Protein AF-A0A1H7ZF82-F1 (afdb_monomer_lite)

Sequence (291 aa):
MGSVETLLATQLLSAYPEYLFGRMRLNAKTIAMILAPLAIFVPLSILGVVALARGDAGGRGGKEGLPPAWFWGSLLVGLGVALVGGAGLATVHLRTVRRREATLEVVKIREAEEEALKKVLSLENLFALNQKQIADYHLIATVQAAQSFRSARLAMWAGLGVIVACCSVGLIVQAAEAKVFLGAVAAVGAALSGYLNRTYLNMYGQTLAQLNRFFEQPVLSSSYLTAERLAKGLSDDPESEVRRQIVAQVLAASAQMSKSPAAAKVPTPRRSRRTVAADETSAVDTSSTQA

Secondary structure (DSSP, 8-state):
--HHHHHHHHHHHHH-GGGGS------HHHHHHHHHHHHHHHHHHHHHHHHHHHH-------S--PPPHHHHHHHHHHHHHHHHHHHHHHHHHHHHHHHHHHHHHHHHHHHHHHHHHHTT--HHHHHHHHHHHHHHHHHHHHHHHHHHHHHHHHHHHHHHHHHHHHHHHHHH---HHHHHHHHHHHHHHHHHHHHHHHHHHHHHHHHHHHHHHHHHHHHHHHHHHHHHHHHHT--SSTHHHHHHHHHHHHHHHHHHHHHS-------------------------------

Organism: Streptacidiphilus jiangxiensis (NCBI:txid235985)

Foldseek 3Di:
DPPPVVVVVVVVCVVCVPPVPPDPPPPVVNVCVLCVVVVVLVVVLVVVVVVVVVPDPDDDDDDDDDDDPVNVVVVVVSVVCSVVVSVVSSVVVVVVVVVVVVVVVVVVVVVVVVVVLVVVDDVVSVVVVVVVVVVVVVVVVVVVVVVVVVVVVVVVVVLVVVLVVLVVVLVVDPDPVSVVVSVVVNVVSVVVVVVVVVVVVVVVLVVVVVVVVVVLVVVLVVLVVVLVVLVVPDDPDPVNVVSVVVSVVSVVVSVVSVPPPPPPVVVPPPPPPPPPPPPPDDDPDPDDDDD

Structure (mmCIF, N/CA/C/O backbone):
data_AF-A0A1H7ZF82-F1
#
_entry.id   AF-A0A1H7ZF82-F1
#
loop_
_atom_site.group_PDB
_atom_site.id
_atom_site.type_symbol
_atom_site.label_atom_id
_atom_site.label_alt_id
_atom_site.label_comp_id
_atom_site.label_asym_id
_atom_site.label_entity_id
_atom_site.label_seq_id
_atom_site.pdbx_PDB_ins_code
_atom_site.Cartn_x
_atom_site.Cartn_y
_atom_site.Cartn_z
_atom_site.occupancy
_atom_site.B_iso_or_equiv
_atom_site.auth_seq_id
_atom_site.auth_comp_id
_atom_site.auth_asym_id
_atom_site.auth_atom_id
_atom_site.pdbx_PDB_model_num
ATOM 1 N N . MET A 1 1 ? -28.786 29.746 10.068 1.00 50.59 1 MET A N 1
ATOM 2 C CA . MET A 1 1 ? -27.728 28.808 10.517 1.00 50.59 1 MET A CA 1
ATOM 3 C C . MET A 1 1 ? -26.343 29.060 9.895 1.00 50.59 1 MET A C 1
ATOM 5 O O . MET A 1 1 ? -25.397 28.468 10.378 1.00 50.59 1 MET A O 1
ATOM 9 N N . GLY A 1 2 ? -26.156 29.973 8.926 1.00 49.97 2 GLY A N 1
ATOM 10 C CA . GLY A 1 2 ? -24.842 30.209 8.283 1.00 49.97 2 GLY A CA 1
ATOM 11 C C . GLY A 1 2 ? -23.900 31.238 8.937 1.00 49.97 2 GLY A C 1
ATOM 12 O O . GLY A 1 2 ? -22.864 31.547 8.357 1.00 49.97 2 GLY A O 1
ATOM 13 N N . SER A 1 3 ? -24.241 31.802 10.104 1.00 62.84 3 SER A N 1
ATOM 14 C CA . SER A 1 3 ? -23.489 32.925 10.702 1.00 62.84 3 SER A CA 1
ATOM 15 C C . SER A 1 3 ? -22.387 32.508 11.678 1.00 62.84 3 SER A C 1
ATOM 17 O O . SER A 1 3 ? -21.485 33.298 11.921 1.00 62.84 3 SER A O 1
ATOM 19 N N . VAL A 1 4 ? -22.452 31.311 12.269 1.00 67.00 4 VAL A N 1
ATOM 20 C CA . VAL A 1 4 ? -21.502 30.906 13.326 1.00 67.00 4 VAL A CA 1
ATOM 21 C C . VAL A 1 4 ? -20.285 30.194 12.732 1.00 67.00 4 VAL A C 1
ATOM 23 O O . VAL A 1 4 ? -19.160 30.452 13.146 1.00 67.00 4 VAL A O 1
ATOM 26 N N . GLU A 1 5 ? -20.483 29.379 11.693 1.00 62.59 5 GLU A N 1
ATOM 27 C CA . GLU A 1 5 ? -19.384 28.705 10.986 1.00 62.59 5 GLU A CA 1
ATOM 28 C C . GLU A 1 5 ? -18.497 29.688 10.212 1.00 62.59 5 GLU A C 1
ATOM 30 O O . GLU A 1 5 ? -17.278 29.542 10.195 1.00 62.59 5 GLU A O 1
ATOM 35 N N . THR A 1 6 ? -19.085 30.739 9.633 1.00 73.56 6 THR A N 1
ATOM 36 C CA . THR A 1 6 ? -18.335 31.800 8.944 1.00 73.56 6 THR A CA 1
ATOM 37 C C . THR A 1 6 ? -17.540 32.659 9.925 1.00 73.56 6 THR A C 1
ATOM 39 O O . THR A 1 6 ? -16.391 32.996 9.645 1.00 73.56 6 THR A O 1
ATOM 42 N N . LEU A 1 7 ? -18.089 32.947 11.108 1.00 74.19 7 LEU A N 1
ATOM 43 C CA . LEU A 1 7 ? -17.378 33.666 12.170 1.00 74.19 7 LEU A CA 1
ATOM 44 C C . LEU A 1 7 ? -16.221 32.849 12.758 1.00 74.19 7 LEU A C 1
ATOM 46 O O . LEU A 1 7 ? -15.135 33.393 12.949 1.00 74.19 7 LEU A O 1
ATOM 50 N N . LEU A 1 8 ? -16.412 31.543 12.968 1.00 65.94 8 LEU A N 1
ATOM 51 C CA . LEU A 1 8 ? -15.351 30.646 13.436 1.00 65.94 8 LEU A CA 1
ATOM 52 C C . LEU A 1 8 ? -14.247 30.458 12.392 1.00 65.94 8 LEU A C 1
ATOM 54 O O . LEU A 1 8 ? -13.070 30.543 12.735 1.00 65.94 8 LEU A O 1
ATOM 58 N N . ALA A 1 9 ? -14.600 30.281 11.1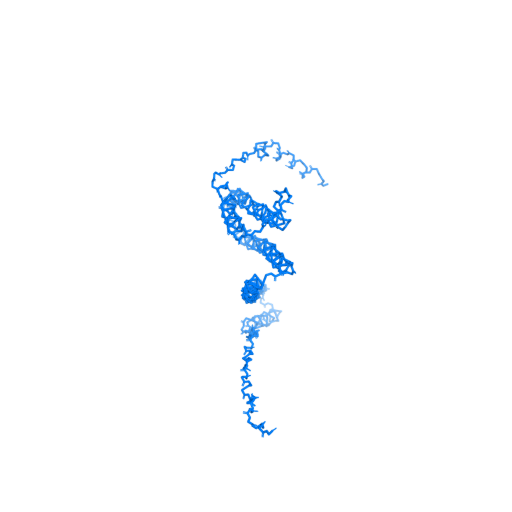16 1.00 63.69 9 ALA A N 1
ATOM 59 C CA . ALA A 1 9 ? -13.618 30.183 10.037 1.00 63.69 9 ALA A CA 1
ATOM 60 C C . ALA A 1 9 ? -12.809 31.481 9.881 1.00 63.69 9 ALA A C 1
ATOM 62 O O . ALA A 1 9 ? -11.601 31.432 9.661 1.00 63.69 9 ALA A O 1
ATOM 63 N N . THR A 1 10 ? -13.452 32.640 10.054 1.00 74.00 10 THR A N 1
ATOM 64 C CA . THR A 1 10 ? -12.789 33.946 9.936 1.00 74.00 10 THR A CA 1
ATOM 65 C C . THR A 1 10 ? -11.880 34.236 11.134 1.00 74.00 10 THR A C 1
ATOM 67 O O . THR A 1 10 ? -10.760 34.702 10.936 1.00 74.00 10 THR A O 1
ATOM 70 N N . GLN A 1 11 ? -12.295 33.895 12.362 1.00 75.69 11 GLN A N 1
ATOM 71 C CA . GLN A 1 11 ? -11.430 34.027 13.542 1.00 75.69 11 GLN A CA 1
ATOM 72 C C . GLN A 1 11 ? -10.230 33.076 13.505 1.00 75.69 11 GLN A C 1
ATOM 74 O O . GLN A 1 11 ? -9.118 33.483 13.846 1.00 75.69 11 GLN A O 1
ATOM 79 N N . LEU A 1 12 ? -10.427 31.836 13.045 1.00 62.66 12 LEU A N 1
ATOM 80 C CA . LEU A 1 12 ? -9.332 30.880 12.880 1.00 62.66 12 LEU A CA 1
ATOM 81 C C . LEU A 1 12 ? -8.348 31.328 11.792 1.00 62.66 12 LEU A C 1
ATOM 83 O O . LEU A 1 12 ? -7.143 31.178 11.974 1.00 62.66 12 LEU A O 1
ATOM 87 N N . LEU A 1 13 ? -8.826 31.943 10.702 1.00 61.56 13 LEU A N 1
ATOM 88 C CA . LEU A 1 13 ? -7.939 32.503 9.677 1.00 61.56 13 LEU A CA 1
ATOM 89 C C . LEU A 1 13 ? -7.150 33.724 10.171 1.00 61.56 13 LEU A C 1
ATOM 91 O O . LEU A 1 13 ? -5.986 33.874 9.802 1.00 61.56 13 LEU A O 1
ATOM 95 N N . SER A 1 14 ? -7.743 34.589 11.003 1.00 72.94 14 SER A N 1
ATOM 96 C CA . SER A 1 14 ? -7.045 35.778 11.513 1.00 72.94 14 SER A CA 1
ATOM 97 C C . SER A 1 14 ? -6.037 35.470 12.621 1.00 72.94 14 SER A C 1
ATOM 99 O O . SER A 1 14 ? -5.083 36.221 12.797 1.00 72.94 14 SER A O 1
ATOM 101 N N . ALA A 1 15 ? -6.229 34.377 13.365 1.00 71.75 15 ALA A N 1
ATOM 102 C CA . ALA A 1 15 ? -5.350 34.000 14.472 1.00 71.75 15 ALA A CA 1
ATOM 103 C C . ALA A 1 15 ? -4.009 33.388 14.016 1.00 71.75 15 ALA A C 1
ATOM 105 O O . ALA A 1 15 ? -3.062 33.353 14.801 1.00 71.75 15 ALA A O 1
ATOM 106 N N . TYR A 1 16 ? -3.897 32.936 12.758 1.00 55.38 16 TYR A N 1
ATOM 107 C CA . TYR A 1 16 ? -2.737 32.172 12.276 1.00 55.38 16 TYR A CA 1
ATOM 108 C C . TYR A 1 16 ? -2.204 32.617 10.893 1.00 55.38 16 TYR A C 1
ATOM 110 O O . TYR A 1 16 ? -2.043 31.783 9.997 1.00 55.38 16 TYR A O 1
ATOM 118 N N . PRO A 1 17 ? -1.860 33.907 10.686 1.00 48.22 17 PRO A N 1
ATOM 119 C CA . PRO A 1 17 ? -1.382 34.404 9.390 1.00 48.22 17 PRO A CA 1
ATOM 120 C C . PRO A 1 17 ? -0.032 33.799 8.955 1.00 48.22 17 PRO A C 1
ATOM 122 O O . PRO A 1 17 ? 0.250 33.722 7.760 1.00 48.22 17 PRO A O 1
ATOM 125 N N . GLU A 1 18 ? 0.785 33.297 9.891 1.00 50.50 18 GLU A N 1
ATOM 126 C CA . GLU A 1 18 ? 2.075 32.661 9.575 1.00 50.50 18 GLU A CA 1
ATOM 127 C C . GLU A 1 18 ? 1.962 31.239 8.983 1.00 50.50 18 GLU A C 1
ATOM 129 O O . GLU A 1 18 ? 2.928 30.733 8.409 1.00 50.50 18 GLU A O 1
ATOM 134 N N . TYR A 1 19 ? 0.789 30.593 9.042 1.00 50.94 19 TYR A N 1
ATOM 135 C CA . TYR A 1 19 ? 0.618 29.203 8.586 1.00 50.94 19 TYR A CA 1
ATOM 136 C C . TYR A 1 19 ? 0.420 29.053 7.070 1.00 50.94 19 TYR A C 1
ATOM 138 O O . TYR A 1 19 ? 0.651 27.976 6.521 1.00 50.94 19 TYR A O 1
ATOM 146 N N . LEU A 1 20 ? 0.055 30.124 6.357 1.00 45.69 20 LEU A N 1
ATOM 147 C CA . LEU A 1 20 ? -0.146 30.079 4.901 1.00 45.69 20 LEU A CA 1
ATOM 148 C C . LEU A 1 20 ? 1.156 30.231 4.093 1.00 45.69 20 LEU A C 1
ATOM 150 O O . LEU A 1 20 ? 1.183 29.875 2.917 1.00 45.69 20 LEU A O 1
ATOM 154 N N . PHE A 1 21 ? 2.249 30.683 4.721 1.00 47.59 21 PHE A N 1
ATOM 155 C CA . PHE A 1 21 ? 3.546 30.921 4.065 1.00 47.59 21 PHE A CA 1
ATOM 156 C C . PHE A 1 21 ? 4.750 30.297 4.801 1.00 47.59 21 PHE A C 1
ATOM 158 O O . PHE A 1 21 ? 5.904 30.674 4.577 1.00 47.59 21 PHE A O 1
ATOM 165 N N . GLY A 1 22 ? 4.502 29.291 5.647 1.00 42.50 22 GLY A N 1
ATOM 166 C CA . GLY A 1 22 ? 5.517 28.550 6.400 1.00 42.50 22 GLY A CA 1
ATOM 167 C C . GLY A 1 22 ? 6.495 27.761 5.517 1.00 42.50 22 GLY A C 1
ATOM 168 O O . GLY A 1 22 ? 6.284 26.591 5.215 1.00 42.50 22 GLY A O 1
ATOM 169 N N . ARG A 1 23 ? 7.574 28.434 5.097 1.00 46.38 23 ARG A N 1
ATOM 170 C CA . ARG A 1 23 ? 8.895 27.925 4.667 1.00 46.38 23 ARG A CA 1
ATOM 171 C C . ARG A 1 23 ? 8.938 26.478 4.144 1.00 46.38 23 ARG A C 1
ATOM 173 O O . ARG A 1 23 ? 9.375 25.561 4.837 1.00 46.38 23 ARG A O 1
ATOM 180 N N . MET A 1 24 ? 8.716 26.310 2.839 1.00 43.25 24 MET A N 1
ATOM 181 C CA . MET A 1 24 ? 9.292 25.196 2.071 1.00 43.25 24 MET A CA 1
ATOM 182 C C . MET A 1 24 ? 10.825 25.347 1.985 1.00 43.25 24 MET A C 1
ATOM 184 O O . MET A 1 24 ? 11.385 25.655 0.937 1.00 43.25 24 MET A O 1
ATOM 188 N N . ARG A 1 25 ? 11.548 25.120 3.086 1.00 50.91 25 ARG A N 1
ATOM 189 C CA . ARG A 1 25 ? 12.953 24.711 2.982 1.00 50.91 25 ARG A CA 1
ATOM 190 C C . ARG A 1 25 ? 12.935 23.236 2.606 1.00 50.91 25 ARG A C 1
ATOM 192 O O . ARG A 1 25 ? 12.828 22.379 3.479 1.00 50.91 25 ARG A O 1
ATOM 199 N N . LEU A 1 26 ? 12.974 22.936 1.303 1.00 54.97 26 LEU A N 1
ATOM 200 C CA . LEU A 1 26 ? 13.231 21.569 0.856 1.00 54.97 26 LEU A CA 1
ATOM 201 C C . LEU A 1 26 ? 14.547 21.123 1.497 1.00 54.97 26 LEU A C 1
ATOM 203 O O . LEU A 1 26 ? 15.611 21.657 1.188 1.00 54.97 26 LEU A O 1
ATOM 207 N N . ASN A 1 27 ? 14.467 20.173 2.427 1.00 59.31 27 ASN A N 1
ATOM 208 C CA . ASN A 1 27 ? 15.653 19.600 3.042 1.00 59.31 27 ASN A CA 1
ATOM 209 C C . ASN A 1 27 ? 16.548 19.020 1.939 1.00 59.31 27 ASN A C 1
ATOM 211 O O . ASN A 1 27 ? 16.055 18.386 1.007 1.00 59.31 27 ASN A O 1
ATOM 215 N N . ALA A 1 28 ? 17.867 19.184 2.057 1.00 64.25 28 ALA A N 1
ATOM 216 C CA . ALA A 1 28 ? 18.831 18.671 1.076 1.00 64.25 28 ALA A CA 1
ATOM 217 C C . ALA A 1 28 ? 18.643 17.165 0.786 1.00 64.25 28 ALA A C 1
ATOM 219 O O . ALA A 1 28 ? 18.828 16.717 -0.342 1.00 64.25 28 ALA A O 1
ATOM 220 N N . LYS A 1 29 ? 18.167 16.392 1.775 1.00 61.25 29 LYS A N 1
ATOM 221 C CA . LYS A 1 29 ? 17.772 14.981 1.612 1.00 61.25 29 LYS A CA 1
ATOM 222 C C . LYS A 1 29 ? 16.611 14.776 0.633 1.00 61.25 29 LYS A C 1
ATOM 224 O O . LYS A 1 29 ? 16.615 13.806 -0.114 1.00 61.25 29 LYS A O 1
ATOM 229 N N . THR A 1 30 ? 15.634 15.678 0.621 1.00 57.88 30 THR A N 1
ATOM 230 C CA . THR A 1 30 ? 14.476 15.651 -0.283 1.00 57.88 30 THR A CA 1
ATOM 231 C C . THR A 1 30 ? 14.914 15.919 -1.724 1.00 57.88 30 THR A C 1
ATOM 233 O O . THR A 1 30 ? 14.482 15.217 -2.633 1.00 57.88 30 THR A O 1
ATOM 236 N N . ILE A 1 31 ? 15.834 16.868 -1.925 1.00 64.12 31 ILE A N 1
ATOM 237 C CA . ILE A 1 31 ? 16.432 17.162 -3.238 1.00 64.12 31 ILE A CA 1
ATOM 238 C C . ILE A 1 31 ? 17.279 15.972 -3.718 1.00 64.12 31 ILE A C 1
ATOM 240 O O . ILE A 1 31 ? 17.123 15.521 -4.851 1.00 64.12 31 ILE A O 1
ATOM 244 N N . ALA A 1 32 ? 18.101 15.394 -2.838 1.00 66.19 32 ALA A N 1
ATOM 245 C CA . ALA A 1 32 ? 18.924 14.227 -3.154 1.00 66.19 32 ALA A CA 1
ATOM 246 C C . ALA A 1 32 ? 18.089 12.989 -3.528 1.00 66.19 32 ALA A C 1
ATOM 248 O O . ALA A 1 32 ? 18.443 12.268 -4.455 1.00 66.19 32 ALA A O 1
ATOM 249 N N . MET A 1 33 ? 16.958 12.755 -2.855 1.00 63.09 33 MET A N 1
ATOM 250 C CA . MET A 1 33 ? 16.092 11.600 -3.124 1.00 63.09 33 MET A CA 1
ATOM 251 C C . MET A 1 33 ? 15.343 11.715 -4.464 1.00 63.09 33 MET A C 1
ATOM 253 O O . MET A 1 33 ? 15.099 10.699 -5.109 1.00 63.09 33 MET A O 1
ATOM 257 N N . ILE A 1 34 ? 15.020 12.937 -4.908 1.00 57.66 34 ILE A N 1
ATOM 258 C CA . ILE A 1 34 ? 14.424 13.193 -6.231 1.00 57.66 34 ILE A CA 1
ATOM 259 C C . ILE A 1 34 ? 15.487 13.097 -7.339 1.00 57.66 34 ILE A C 1
ATOM 261 O O . ILE A 1 34 ? 15.208 12.574 -8.415 1.00 57.66 34 ILE A O 1
ATOM 265 N N . LEU A 1 35 ? 16.715 13.556 -7.074 1.00 62.00 35 LEU A N 1
ATOM 266 C CA . LEU A 1 35 ? 17.817 13.519 -8.042 1.00 62.00 35 LEU A CA 1
ATOM 267 C C . LEU A 1 35 ? 18.458 12.132 -8.196 1.00 62.00 35 LEU A C 1
ATOM 269 O O . LEU A 1 35 ? 18.976 11.833 -9.266 1.00 62.00 35 LEU A O 1
ATOM 273 N N . ALA A 1 36 ? 18.406 11.268 -7.178 1.00 67.69 36 ALA A N 1
ATOM 274 C CA . ALA A 1 36 ? 19.014 9.934 -7.202 1.00 67.69 36 ALA A CA 1
ATOM 275 C C . ALA A 1 36 ? 18.575 9.038 -8.385 1.00 67.69 36 ALA A C 1
ATOM 277 O O . ALA A 1 36 ? 19.452 8.504 -9.064 1.00 67.69 36 ALA A O 1
ATOM 278 N N . PRO A 1 37 ? 17.274 8.873 -8.706 1.00 58.00 37 PRO A N 1
ATOM 279 C CA . PRO A 1 37 ? 16.873 8.095 -9.882 1.00 58.00 37 PRO A CA 1
ATOM 280 C C . PRO A 1 37 ? 17.311 8.758 -11.198 1.00 58.00 37 PRO A C 1
ATOM 282 O O . PRO A 1 37 ? 17.660 8.065 -12.153 1.00 58.00 37 PRO A O 1
ATOM 285 N N . LEU A 1 38 ? 17.367 10.093 -11.232 1.00 55.06 38 LEU A N 1
ATOM 286 C CA . LEU A 1 38 ? 17.833 10.871 -12.382 1.00 55.06 38 LEU A CA 1
ATOM 287 C C . LEU A 1 38 ? 19.339 10.650 -12.619 1.00 55.06 38 LEU A C 1
ATOM 289 O O . LEU A 1 38 ? 19.768 10.463 -13.754 1.00 55.06 38 LEU A O 1
ATOM 293 N N . ALA A 1 39 ? 20.121 10.545 -11.543 1.00 61.19 39 ALA A N 1
ATOM 294 C CA . ALA A 1 39 ? 21.550 10.250 -11.576 1.00 61.19 39 ALA A CA 1
ATOM 295 C C . ALA A 1 39 ? 21.888 8.816 -12.028 1.00 61.19 39 ALA A C 1
ATOM 297 O O . ALA A 1 39 ? 23.021 8.579 -12.427 1.00 61.19 39 ALA A O 1
ATOM 298 N N . ILE A 1 40 ? 20.937 7.873 -11.997 1.00 66.25 40 ILE A N 1
ATOM 299 C CA . ILE A 1 40 ? 21.119 6.503 -12.519 1.00 66.25 40 ILE A CA 1
ATOM 300 C C . ILE A 1 40 ? 20.682 6.417 -13.987 1.00 66.25 40 ILE A C 1
ATOM 302 O O . ILE A 1 40 ? 21.347 5.774 -14.797 1.00 66.25 40 ILE A O 1
ATOM 306 N N . PHE A 1 41 ? 19.594 7.097 -14.358 1.00 59.62 41 PHE A N 1
ATOM 307 C CA . PHE A 1 41 ? 19.080 7.081 -15.731 1.00 59.62 41 PHE A CA 1
ATOM 308 C C . PHE A 1 41 ? 19.968 7.844 -16.721 1.00 59.62 41 PHE A C 1
ATOM 310 O O . PHE A 1 41 ? 20.168 7.382 -17.845 1.00 59.62 41 PHE A O 1
ATOM 317 N N . VAL A 1 42 ? 20.544 8.976 -16.305 1.00 59.94 42 VAL A N 1
ATOM 318 C CA . VAL A 1 42 ? 21.456 9.774 -17.138 1.00 59.94 42 VAL A CA 1
ATOM 319 C C . VAL A 1 42 ? 22.674 8.959 -17.611 1.00 59.94 42 VAL A C 1
ATOM 321 O O . VAL A 1 42 ? 22.857 8.852 -18.823 1.00 59.94 42 VAL A O 1
ATOM 324 N N . PRO A 1 43 ? 23.470 8.299 -16.750 1.00 61.44 43 PRO A N 1
ATOM 325 C CA . PRO A 1 43 ? 24.623 7.527 -17.208 1.00 61.44 43 PRO A CA 1
ATOM 326 C C . PRO A 1 43 ? 24.236 6.301 -18.041 1.00 61.44 43 PRO A C 1
ATOM 328 O O . PRO A 1 43 ? 24.964 5.969 -18.968 1.00 61.44 43 PRO A O 1
ATOM 331 N N . LEU A 1 44 ? 23.086 5.665 -17.785 1.00 60.88 44 LEU A N 1
ATOM 332 C CA . LEU A 1 44 ? 22.591 4.542 -18.595 1.00 60.88 44 LEU A CA 1
ATOM 333 C C . LEU A 1 44 ? 22.204 4.982 -20.013 1.00 60.88 44 LEU A C 1
ATOM 335 O O . LEU A 1 44 ? 22.531 4.298 -20.983 1.00 60.88 44 LEU A O 1
ATOM 339 N N . SER A 1 45 ? 21.580 6.157 -20.141 1.00 61.34 45 SER A N 1
ATOM 340 C CA . SER A 1 45 ? 21.313 6.758 -21.449 1.00 61.34 45 SER A CA 1
ATOM 341 C C . SER A 1 45 ? 22.612 7.120 -22.177 1.00 61.34 45 SER A C 1
ATOM 343 O O . SER A 1 45 ? 22.756 6.775 -23.347 1.00 61.34 45 SER A O 1
ATOM 345 N N . ILE A 1 46 ? 23.603 7.687 -21.472 1.00 61.56 46 ILE A N 1
ATOM 346 C CA . ILE A 1 46 ? 24.935 8.008 -22.014 1.00 61.56 46 ILE A CA 1
ATOM 347 C C . ILE A 1 46 ? 25.679 6.738 -22.459 1.00 61.56 46 ILE A C 1
ATOM 349 O O . ILE A 1 46 ? 26.264 6.730 -23.539 1.00 61.56 46 ILE A O 1
ATOM 353 N N . LEU A 1 47 ? 25.629 5.648 -21.685 1.00 62.25 47 LEU A N 1
ATOM 354 C CA . LEU A 1 47 ? 26.264 4.376 -22.050 1.00 62.25 47 LEU A CA 1
ATOM 355 C C . LEU A 1 47 ? 25.642 3.786 -23.325 1.00 62.25 47 LEU A C 1
ATOM 357 O O . LEU A 1 47 ? 26.367 3.284 -24.182 1.00 62.25 47 LEU A O 1
ATOM 361 N N . GLY A 1 48 ? 24.317 3.909 -23.473 1.00 63.25 48 GLY A N 1
ATOM 362 C CA . GLY A 1 48 ? 23.597 3.553 -24.695 1.00 63.25 48 GLY A CA 1
ATOM 363 C C . GLY A 1 48 ? 24.044 4.379 -25.904 1.00 63.25 48 GLY A C 1
ATOM 364 O O . GLY A 1 48 ? 24.257 3.818 -26.975 1.00 63.25 48 GLY A O 1
ATOM 365 N N . VAL A 1 49 ? 24.278 5.687 -25.727 1.00 56.44 49 VAL A N 1
ATOM 366 C CA . VAL A 1 49 ? 24.832 6.561 -26.780 1.00 56.44 49 VAL A CA 1
ATOM 367 C C . VAL A 1 49 ? 26.250 6.136 -27.171 1.00 56.44 49 VAL A C 1
ATOM 369 O O . VAL A 1 49 ? 26.561 6.040 -28.354 1.00 56.44 49 VAL A O 1
ATOM 372 N N . VAL A 1 50 ? 27.114 5.856 -26.191 1.00 62.88 50 VAL A N 1
ATOM 373 C CA . VAL A 1 50 ? 28.528 5.512 -26.425 1.00 62.88 50 VAL A CA 1
ATOM 374 C C . VAL A 1 50 ? 28.683 4.138 -27.077 1.00 62.88 50 VAL A C 1
ATOM 376 O O . VAL A 1 50 ? 29.522 3.975 -27.963 1.00 62.88 50 VAL A O 1
ATOM 379 N N . ALA A 1 51 ? 27.878 3.153 -26.676 1.00 60.22 51 ALA A N 1
ATOM 380 C CA . ALA A 1 51 ? 27.871 1.833 -27.304 1.00 60.22 51 ALA A CA 1
ATOM 381 C C . ALA A 1 51 ? 27.440 1.917 -28.776 1.00 60.22 51 ALA A C 1
ATOM 383 O O . ALA A 1 51 ? 28.028 1.261 -29.632 1.00 60.22 51 ALA A O 1
ATOM 384 N N . LEU A 1 52 ? 26.475 2.787 -29.080 1.00 57.12 52 LEU A N 1
ATOM 385 C CA . LEU A 1 52 ? 25.960 2.959 -30.433 1.00 57.12 52 LEU A CA 1
ATOM 386 C C . LEU A 1 52 ? 26.887 3.807 -31.316 1.00 57.12 52 LEU A C 1
ATOM 388 O O . LEU A 1 52 ? 27.053 3.507 -32.494 1.00 57.12 52 LEU A O 1
ATOM 392 N N . ALA A 1 53 ? 27.592 4.780 -30.731 1.00 56.81 53 ALA A N 1
ATOM 393 C CA . ALA A 1 53 ? 28.677 5.507 -31.393 1.00 56.81 53 ALA A CA 1
ATOM 394 C C . ALA A 1 53 ? 29.889 4.612 -31.722 1.00 56.81 53 ALA A C 1
ATOM 396 O O . ALA A 1 53 ? 30.626 4.898 -32.662 1.00 56.81 53 ALA A O 1
ATOM 397 N N . ARG A 1 54 ? 30.098 3.522 -30.970 1.00 63.44 54 ARG A N 1
ATOM 398 C CA . ARG A 1 54 ? 31.135 2.515 -31.255 1.00 63.44 54 ARG A CA 1
ATOM 399 C C . ARG A 1 54 ? 30.699 1.440 -32.256 1.00 63.44 54 ARG A C 1
ATOM 401 O O . ARG A 1 54 ? 31.566 0.727 -32.749 1.00 63.44 54 ARG A O 1
ATOM 408 N N . GLY A 1 55 ? 29.399 1.319 -32.534 1.00 58.06 55 GLY A N 1
ATOM 409 C CA . GLY A 1 55 ? 28.820 0.179 -33.244 1.00 58.06 55 GLY A CA 1
ATOM 410 C C . GLY A 1 55 ? 28.929 0.195 -34.769 1.00 58.06 55 GLY A C 1
ATOM 411 O O . GLY A 1 55 ? 29.003 -0.883 -35.340 1.00 58.06 55 GLY A O 1
ATOM 412 N N . ASP A 1 56 ? 28.951 1.351 -35.446 1.00 50.19 56 ASP A N 1
ATOM 413 C CA . ASP A 1 56 ? 28.966 1.341 -36.921 1.00 50.19 56 ASP A CA 1
ATOM 414 C C . ASP A 1 56 ? 29.469 2.650 -37.562 1.00 50.19 56 ASP A C 1
ATOM 416 O O . ASP A 1 56 ? 28.759 3.362 -38.270 1.00 50.19 56 ASP A O 1
ATOM 420 N N . ALA A 1 57 ? 30.738 2.989 -37.318 1.00 46.84 57 ALA A N 1
ATOM 421 C CA . ALA A 1 57 ? 31.463 4.005 -38.093 1.00 46.84 57 ALA A CA 1
ATOM 422 C C . ALA A 1 57 ? 32.085 3.406 -39.378 1.00 46.84 57 ALA A C 1
ATOM 424 O O . ALA A 1 57 ? 33.176 3.801 -39.794 1.00 46.84 57 ALA A O 1
ATOM 425 N N . GLY A 1 58 ? 31.414 2.422 -39.987 1.00 50.59 58 GLY A N 1
ATOM 426 C CA . GLY A 1 58 ? 31.901 1.626 -41.111 1.00 50.59 58 GLY A CA 1
ATOM 427 C C . GLY A 1 58 ? 31.138 1.833 -42.421 1.00 50.59 58 GLY A C 1
ATOM 428 O O . GLY A 1 58 ? 30.926 0.869 -43.140 1.00 50.59 58 GLY A O 1
ATOM 429 N N . GLY A 1 59 ? 30.716 3.053 -42.779 1.00 49.59 59 GLY A N 1
ATOM 430 C CA . GLY A 1 59 ? 29.985 3.257 -44.041 1.00 49.59 59 GLY A CA 1
ATOM 431 C C . GLY A 1 59 ? 29.869 4.709 -44.491 1.00 49.59 59 GLY A C 1
ATOM 432 O O . GLY A 1 59 ? 28.931 5.409 -44.139 1.00 49.59 59 GLY A O 1
ATOM 433 N N . ARG A 1 60 ? 30.855 5.158 -45.273 1.00 55.72 60 ARG A N 1
ATOM 434 C CA . ARG A 1 60 ? 31.024 6.501 -45.855 1.00 55.72 60 ARG A CA 1
ATOM 435 C C . ARG A 1 60 ? 29.805 7.031 -46.624 1.00 55.72 60 ARG A C 1
ATOM 437 O O . ARG A 1 60 ? 29.290 6.347 -47.499 1.00 55.72 60 ARG A O 1
ATOM 444 N N . GLY A 1 61 ? 29.569 8.341 -46.484 1.00 55.91 61 GLY A N 1
ATOM 445 C CA . GLY A 1 61 ? 29.265 9.184 -47.647 1.00 55.91 61 GLY A CA 1
ATOM 446 C C . GLY A 1 61 ? 28.095 10.158 -47.523 1.00 55.91 61 GLY A C 1
ATOM 447 O O . GLY A 1 61 ? 27.084 9.971 -48.178 1.00 55.91 61 GLY A O 1
ATOM 448 N N . GLY A 1 62 ? 28.294 11.251 -46.779 1.00 63.34 62 GLY A N 1
ATOM 449 C CA . GLY A 1 62 ? 27.761 12.573 -47.133 1.00 63.34 62 GLY A CA 1
ATOM 450 C C . GLY A 1 62 ? 26.251 12.806 -47.021 1.00 63.34 62 GLY A C 1
ATOM 451 O O . GLY A 1 62 ? 25.528 12.649 -48.000 1.00 63.34 62 GLY A O 1
ATOM 452 N N . LYS A 1 63 ? 25.824 13.331 -45.863 1.00 51.25 63 LYS A N 1
ATOM 453 C CA . LYS A 1 63 ? 25.058 14.589 -45.685 1.00 51.25 63 LYS A CA 1
ATOM 454 C C . LYS A 1 63 ? 24.677 14.741 -44.200 1.00 51.25 63 LYS A C 1
ATOM 456 O O . LYS A 1 63 ? 23.891 13.973 -43.670 1.00 51.25 63 LYS A O 1
ATOM 461 N N . GLU A 1 64 ? 25.339 15.695 -43.547 1.00 53.53 64 GLU A N 1
ATOM 462 C CA . GLU A 1 64 ? 24.957 16.421 -42.320 1.00 53.53 64 GLU A CA 1
ATOM 463 C C . GLU A 1 64 ? 24.233 15.652 -41.188 1.00 53.53 64 GLU A C 1
ATOM 465 O O . GLU A 1 64 ? 23.028 15.747 -40.988 1.00 53.53 64 GLU A O 1
ATOM 470 N N . GLY A 1 65 ? 25.030 14.949 -40.377 1.00 64.31 65 GLY A N 1
ATOM 471 C CA . GLY A 1 65 ? 25.233 15.247 -38.946 1.00 64.31 65 GLY A CA 1
ATOM 472 C C . GLY A 1 65 ? 24.089 15.116 -37.930 1.00 64.31 65 GLY A C 1
ATOM 473 O O . GLY A 1 65 ? 24.345 15.320 -36.745 1.00 64.31 65 GLY A O 1
ATOM 474 N N . LEU A 1 66 ? 22.859 14.791 -38.322 1.00 68.25 66 LEU A N 1
ATOM 475 C CA . LEU A 1 66 ? 21.757 14.640 -37.369 1.00 68.25 66 LEU A CA 1
ATOM 476 C C . LEU A 1 66 ? 21.708 13.208 -36.810 1.00 68.25 66 LEU A C 1
ATOM 478 O O . LEU A 1 66 ? 21.716 12.251 -37.590 1.00 68.25 66 LEU A O 1
ATOM 482 N N . PRO A 1 67 ? 21.645 13.026 -35.474 1.00 73.62 67 PRO A N 1
ATOM 483 C CA . PRO A 1 67 ? 21.473 11.702 -34.896 1.00 73.62 67 PRO A CA 1
ATOM 484 C C . PRO A 1 67 ? 20.162 11.070 -35.396 1.00 73.62 67 PRO A C 1
ATOM 486 O O . PRO A 1 67 ? 19.183 11.788 -35.630 1.00 73.62 67 PRO A O 1
ATOM 489 N N . PRO A 1 68 ? 20.115 9.736 -35.551 1.00 73.56 68 PRO A N 1
ATOM 490 C CA . PRO A 1 68 ? 18.946 9.042 -36.081 1.00 73.56 68 PRO A CA 1
ATOM 491 C C . PRO A 1 68 ? 17.660 9.379 -35.311 1.00 73.56 68 PRO A C 1
ATOM 493 O O . PRO A 1 68 ? 17.682 9.492 -34.089 1.00 73.56 68 PRO A O 1
ATOM 496 N N . ALA A 1 69 ? 16.509 9.464 -35.984 1.00 69.88 69 ALA A N 1
ATOM 497 C CA . ALA A 1 69 ? 15.239 9.873 -35.361 1.00 69.88 69 ALA A CA 1
ATOM 498 C C . ALA A 1 69 ? 14.824 9.033 -34.128 1.00 69.88 69 ALA A C 1
ATOM 500 O O . ALA A 1 69 ? 14.196 9.550 -33.202 1.00 69.88 69 ALA A O 1
ATOM 501 N N . TRP A 1 70 ? 15.212 7.755 -34.068 1.00 68.06 70 TRP A N 1
ATOM 502 C CA . TRP A 1 70 ? 14.936 6.884 -32.919 1.00 68.06 70 TRP A CA 1
ATOM 503 C C . TRP A 1 70 ? 15.684 7.316 -31.641 1.00 68.06 70 TRP A C 1
ATOM 505 O O . TRP A 1 70 ? 15.203 7.047 -30.539 1.00 68.06 70 TRP A O 1
ATOM 515 N N . PHE A 1 71 ? 16.810 8.032 -31.770 1.00 73.19 71 PHE A N 1
ATOM 516 C CA . PHE A 1 71 ? 17.578 8.590 -30.653 1.00 73.19 71 PHE A CA 1
ATOM 517 C C . PHE A 1 71 ? 16.774 9.645 -29.887 1.00 73.19 71 PHE A C 1
ATOM 519 O O . PHE A 1 71 ? 16.669 9.604 -28.663 1.00 73.19 71 PHE A O 1
ATOM 526 N N . TRP A 1 72 ? 16.144 10.571 -30.612 1.00 74.25 72 TRP A N 1
ATOM 527 C CA . TRP A 1 72 ? 15.281 11.586 -30.007 1.00 74.25 72 TRP A CA 1
ATOM 528 C C . TRP A 1 72 ? 14.036 10.965 -29.371 1.00 74.25 72 TRP A C 1
ATOM 530 O O . TRP A 1 72 ? 13.607 11.401 -28.303 1.00 74.25 72 TRP A O 1
ATOM 540 N N . GLY A 1 73 ? 13.501 9.902 -29.981 1.00 70.88 73 GLY A N 1
ATOM 541 C CA . GLY A 1 73 ? 12.391 9.134 -29.422 1.00 70.88 73 GLY A CA 1
ATOM 542 C C . GLY A 1 73 ? 12.719 8.521 -28.056 1.00 70.88 73 GLY A C 1
ATOM 543 O O . GLY A 1 73 ? 11.950 8.690 -27.110 1.00 70.88 73 GLY A O 1
ATOM 544 N N . SER A 1 74 ? 13.871 7.859 -27.912 1.00 68.31 74 SER A N 1
ATOM 545 C CA . SER A 1 74 ? 14.265 7.243 -26.636 1.00 68.31 74 SER A CA 1
ATOM 546 C C . SER A 1 74 ? 14.593 8.281 -25.558 1.00 68.31 74 SER A C 1
ATOM 548 O O . SER A 1 74 ? 14.209 8.098 -24.400 1.00 68.31 74 SER A O 1
ATOM 550 N N . LEU A 1 75 ? 15.219 9.401 -25.937 1.00 73.25 75 LEU A N 1
ATOM 551 C CA . LEU A 1 75 ? 15.512 10.513 -25.033 1.00 73.25 75 LEU A CA 1
ATOM 552 C C . LEU A 1 75 ? 14.226 11.131 -24.459 1.00 73.25 75 LEU A C 1
ATOM 554 O O . LEU A 1 75 ? 14.124 11.331 -23.248 1.00 73.25 75 LEU A O 1
ATOM 558 N N . LEU A 1 76 ? 13.225 11.388 -25.308 1.00 73.19 76 LEU A N 1
ATOM 559 C CA . LEU A 1 76 ? 11.938 11.949 -24.884 1.00 73.19 76 LEU A CA 1
ATOM 560 C C . LEU A 1 76 ? 11.170 10.993 -23.965 1.00 73.19 76 LEU A C 1
ATOM 562 O O . LEU A 1 76 ? 10.601 11.431 -22.964 1.00 73.19 76 LEU A O 1
ATOM 566 N N . VAL A 1 77 ? 11.196 9.687 -24.254 1.00 72.50 77 VAL A N 1
ATOM 567 C CA . VAL A 1 77 ? 10.571 8.671 -23.392 1.00 72.50 77 VAL A CA 1
ATOM 568 C C . VAL A 1 77 ? 11.274 8.600 -22.034 1.00 72.50 77 VAL A C 1
ATOM 570 O O . VAL A 1 77 ? 10.603 8.624 -21.002 1.00 72.50 77 VAL A O 1
ATOM 573 N N . GLY A 1 78 ? 12.611 8.575 -22.009 1.00 69.62 78 GLY A N 1
ATOM 574 C CA . GLY A 1 78 ? 13.390 8.561 -20.768 1.00 69.62 78 GLY A CA 1
ATOM 575 C C . GLY A 1 78 ? 13.144 9.802 -19.904 1.00 69.62 78 GLY A C 1
ATOM 576 O O . GLY A 1 78 ? 12.900 9.681 -18.702 1.00 69.62 78 GLY A O 1
ATOM 577 N N . LEU A 1 79 ? 13.122 10.987 -20.523 1.00 76.00 79 LEU A N 1
ATOM 578 C CA . LEU A 1 79 ? 12.804 12.247 -19.849 1.00 76.00 79 LEU A CA 1
ATOM 579 C C . LEU A 1 79 ? 11.374 12.239 -19.288 1.00 76.00 79 LEU A C 1
ATOM 581 O O . LEU A 1 79 ? 11.157 12.655 -18.150 1.00 76.00 79 LEU A O 1
ATOM 585 N N . GLY A 1 80 ? 10.410 11.719 -20.054 1.00 71.69 80 GLY A N 1
ATOM 586 C CA . GLY A 1 80 ? 9.021 11.578 -19.625 1.00 71.69 80 GLY A CA 1
ATOM 587 C C . GLY A 1 80 ? 8.878 10.675 -18.399 1.00 71.69 80 GLY A C 1
ATOM 588 O O . GLY A 1 80 ? 8.251 11.065 -17.414 1.00 71.69 80 GLY A O 1
ATOM 589 N N . VAL A 1 81 ? 9.519 9.503 -18.410 1.00 73.94 81 VAL A N 1
ATOM 590 C CA . VAL A 1 81 ? 9.512 8.574 -17.267 1.00 73.94 81 VAL A CA 1
ATOM 591 C C . VAL A 1 81 ? 10.176 9.203 -16.039 1.00 73.94 81 VAL A C 1
ATOM 593 O O . VAL A 1 81 ? 9.634 9.103 -14.937 1.00 73.94 81 VAL A O 1
ATOM 596 N N . ALA A 1 82 ? 11.304 9.898 -16.212 1.00 72.31 82 ALA A N 1
ATOM 597 C CA . ALA A 1 82 ? 12.005 10.565 -15.117 1.00 72.31 82 ALA A CA 1
ATOM 598 C C . ALA A 1 82 ? 11.180 11.709 -14.502 1.00 72.31 82 ALA A C 1
ATOM 600 O O . ALA A 1 82 ? 11.094 11.809 -13.278 1.00 72.31 82 ALA A O 1
ATOM 601 N N . LEU A 1 83 ? 10.527 12.535 -15.327 1.00 74.94 83 LEU A N 1
ATOM 602 C CA . LEU A 1 83 ? 9.664 13.623 -14.857 1.00 74.94 83 LEU A CA 1
ATOM 603 C C . LEU A 1 83 ? 8.434 13.092 -14.117 1.00 74.94 83 LEU A C 1
ATOM 605 O O . LEU A 1 83 ? 8.130 13.562 -13.021 1.00 74.94 83 LEU A O 1
ATOM 609 N N . VAL A 1 84 ? 7.754 12.085 -14.673 1.00 73.56 84 VAL A N 1
ATOM 610 C CA . VAL A 1 84 ? 6.561 11.489 -14.051 1.00 73.56 84 VAL A CA 1
ATOM 611 C C . VAL A 1 84 ? 6.928 10.764 -12.753 1.00 73.56 84 VAL A C 1
ATOM 613 O O . VAL A 1 84 ? 6.265 10.956 -11.731 1.00 73.56 84 VAL A O 1
ATOM 616 N N . GLY A 1 85 ? 8.010 9.981 -12.756 1.00 72.69 85 GLY A N 1
ATOM 617 C CA . GLY A 1 85 ? 8.506 9.285 -11.567 1.00 72.69 85 GLY A CA 1
ATOM 618 C C . GLY A 1 85 ? 8.968 10.250 -10.473 1.00 72.69 85 GLY A C 1
ATOM 619 O O . GLY A 1 85 ? 8.588 10.099 -9.310 1.00 72.69 85 GLY A O 1
ATOM 620 N N . GLY A 1 86 ? 9.721 11.288 -10.849 1.00 73.06 86 GLY A N 1
ATOM 621 C CA . GLY A 1 86 ? 10.189 12.336 -9.943 1.00 73.06 86 GLY A CA 1
ATOM 622 C C . GLY A 1 86 ? 9.041 13.135 -9.327 1.00 73.06 86 GLY A C 1
ATOM 623 O O . GLY A 1 86 ? 9.003 13.312 -8.110 1.00 73.06 86 GLY A O 1
ATOM 624 N N . ALA A 1 87 ? 8.053 13.546 -10.130 1.00 75.06 87 ALA A N 1
ATOM 625 C CA . ALA A 1 87 ? 6.854 14.227 -9.641 1.00 75.06 87 ALA A CA 1
ATOM 626 C C . ALA A 1 87 ? 6.014 13.324 -8.720 1.00 75.06 87 ALA A C 1
ATOM 628 O O . ALA A 1 87 ? 5.512 13.772 -7.685 1.00 75.06 87 ALA A O 1
ATOM 629 N N . GLY A 1 88 ? 5.900 12.032 -9.041 1.00 75.06 88 GLY A N 1
ATOM 630 C CA . GLY A 1 88 ? 5.237 11.042 -8.191 1.00 75.06 88 GLY A CA 1
ATOM 631 C C . GLY A 1 88 ? 5.908 10.906 -6.820 1.00 75.06 88 GLY A C 1
ATOM 632 O O . GLY A 1 88 ? 5.248 11.024 -5.787 1.00 75.06 88 GLY A O 1
ATOM 633 N N . LEU A 1 89 ? 7.230 10.736 -6.790 1.00 76.44 89 LEU A N 1
ATOM 634 C CA . LEU A 1 89 ? 7.995 10.651 -5.541 1.00 76.44 89 LEU A CA 1
ATOM 635 C C . LEU A 1 89 ? 7.936 11.958 -4.741 1.00 76.44 89 LEU A C 1
ATOM 637 O O . LEU A 1 89 ? 7.705 11.925 -3.531 1.00 76.44 89 LEU A O 1
ATOM 641 N N . ALA A 1 90 ? 8.066 13.108 -5.406 1.00 74.75 90 ALA A N 1
ATOM 642 C CA . ALA A 1 90 ? 7.977 14.419 -4.769 1.00 74.75 90 ALA A CA 1
ATOM 643 C C . ALA A 1 90 ? 6.598 14.653 -4.135 1.00 74.75 90 ALA A C 1
ATOM 645 O O . ALA A 1 90 ? 6.510 15.083 -2.986 1.00 74.75 90 ALA A O 1
ATOM 646 N N .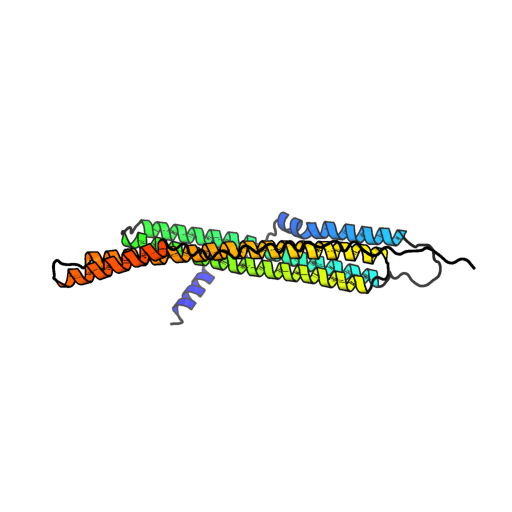 THR A 1 91 ? 5.510 14.317 -4.836 1.00 76.38 91 THR A N 1
ATOM 647 C CA . THR A 1 91 ? 4.144 14.474 -4.308 1.00 76.38 91 THR A CA 1
ATOM 648 C C . THR A 1 91 ? 3.861 13.534 -3.141 1.00 76.38 91 THR A C 1
ATOM 650 O O . THR A 1 91 ? 3.256 13.959 -2.153 1.00 76.38 91 THR A O 1
ATOM 653 N N . VAL A 1 92 ? 4.319 12.278 -3.202 1.00 75.62 92 VAL A N 1
ATOM 654 C CA . VAL A 1 92 ? 4.231 11.343 -2.069 1.00 75.62 92 VAL A CA 1
ATOM 655 C C . VAL A 1 92 ? 5.009 11.891 -0.880 1.00 75.62 92 VAL A C 1
ATOM 657 O O . VAL A 1 92 ? 4.475 11.941 0.228 1.00 75.62 92 VAL A O 1
ATOM 660 N N . HIS A 1 93 ? 6.229 12.377 -1.097 1.00 74.00 93 HIS A N 1
ATOM 661 C CA . HIS A 1 93 ? 7.058 12.857 -0.006 1.00 74.00 93 HIS A CA 1
ATOM 662 C C . HIS A 1 93 ? 6.499 14.142 0.629 1.00 74.00 93 HIS A C 1
ATOM 664 O O . HIS A 1 93 ? 6.345 14.200 1.851 1.00 74.00 93 HIS A O 1
ATOM 670 N N . LEU A 1 94 ? 6.059 15.118 -0.170 1.00 77.25 94 LEU A N 1
ATOM 671 C CA . LEU A 1 94 ? 5.377 16.321 0.325 1.00 77.25 94 LEU A CA 1
ATOM 672 C C . LEU A 1 94 ? 4.115 15.970 1.127 1.00 77.25 94 LEU A C 1
ATOM 674 O O . LEU A 1 94 ? 3.860 16.554 2.181 1.00 77.25 94 LEU A O 1
ATOM 678 N N . ARG A 1 95 ? 3.355 14.959 0.685 1.00 77.62 95 ARG A N 1
ATOM 679 C CA . ARG A 1 95 ? 2.201 14.447 1.439 1.00 77.62 95 ARG A CA 1
ATOM 680 C C . ARG A 1 95 ? 2.605 13.784 2.752 1.00 77.62 95 ARG A C 1
ATOM 682 O O . ARG A 1 95 ? 1.891 13.946 3.736 1.00 77.62 95 ARG A O 1
ATOM 689 N N . THR A 1 96 ? 3.717 13.048 2.794 1.00 76.31 96 THR A N 1
ATOM 690 C CA . THR A 1 96 ? 4.200 12.442 4.048 1.00 76.31 96 THR A CA 1
ATOM 691 C C . THR A 1 96 ? 4.654 13.484 5.064 1.00 76.31 96 THR A C 1
ATOM 693 O O . THR A 1 96 ? 4.403 13.301 6.251 1.00 76.31 96 THR A O 1
ATOM 696 N N . VAL A 1 97 ? 5.262 14.586 4.619 1.00 75.19 97 VAL A N 1
ATOM 697 C CA . VAL A 1 97 ? 5.698 15.669 5.513 1.00 75.19 97 VAL A CA 1
ATOM 698 C C . VAL A 1 97 ? 4.488 16.394 6.099 1.00 75.19 97 VAL A C 1
ATOM 700 O O . VAL A 1 97 ? 4.359 16.441 7.318 1.00 75.19 97 VAL A O 1
ATOM 703 N N . ARG A 1 98 ? 3.530 16.811 5.258 1.00 78.44 98 ARG A N 1
ATOM 704 C CA . ARG A 1 98 ? 2.291 17.471 5.721 1.00 78.44 98 ARG A CA 1
ATOM 705 C C . ARG A 1 98 ? 1.481 16.625 6.704 1.00 78.44 98 ARG A C 1
ATOM 707 O O . ARG A 1 98 ? 0.823 17.155 7.590 1.00 78.44 98 ARG A O 1
ATOM 714 N N . ARG A 1 99 ? 1.527 15.295 6.574 1.00 77.50 99 ARG A N 1
ATOM 715 C CA . ARG A 1 99 ? 0.865 14.389 7.526 1.00 77.50 99 ARG A CA 1
ATOM 716 C C . ARG A 1 99 ? 1.455 14.465 8.917 1.00 77.50 99 ARG A C 1
ATOM 718 O O . ARG A 1 99 ? 0.700 14.384 9.875 1.00 77.50 99 ARG A O 1
ATOM 725 N N . ARG A 1 100 ? 2.777 14.579 9.038 1.00 77.69 100 ARG A N 1
ATOM 726 C CA . ARG A 1 100 ? 3.434 14.594 10.349 1.00 77.69 100 ARG A CA 1
ATOM 727 C C . ARG A 1 100 ? 3.010 15.814 11.153 1.00 77.69 100 ARG A C 1
ATOM 729 O O . ARG A 1 100 ? 2.690 15.667 12.323 1.00 77.69 100 ARG A O 1
ATOM 736 N N . GLU A 1 101 ? 2.925 16.966 10.498 1.00 80.75 101 GLU A N 1
ATOM 737 C CA . GLU A 1 101 ? 2.479 18.218 11.116 1.00 80.75 101 GLU A CA 1
ATOM 738 C C . GLU A 1 101 ? 1.019 18.124 11.573 1.00 80.75 101 GLU A C 1
ATOM 740 O O . GLU A 1 101 ? 0.745 18.285 12.759 1.00 80.75 101 GLU A O 1
ATOM 745 N N . ALA A 1 102 ? 0.110 17.701 10.687 1.00 77.88 102 ALA A N 1
ATOM 746 C CA . ALA A 1 102 ? -1.301 17.531 11.042 1.00 77.88 102 ALA A CA 1
ATOM 747 C C . ALA A 1 102 ? -1.521 16.495 12.163 1.00 77.88 102 ALA A C 1
ATOM 749 O O . ALA A 1 102 ? -2.418 16.645 12.986 1.00 77.88 102 ALA A O 1
ATOM 750 N N . THR A 1 103 ? -0.699 15.440 12.228 1.00 78.38 103 THR A N 1
ATOM 751 C CA . THR A 1 103 ? -0.827 14.428 13.292 1.00 78.38 103 THR A CA 1
ATOM 752 C C . THR A 1 103 ? -0.394 14.995 14.644 1.00 78.38 103 THR A C 1
ATOM 754 O O . THR A 1 103 ? -1.046 14.726 15.646 1.00 78.38 103 THR A O 1
ATOM 757 N N . LEU A 1 104 ? 0.674 15.800 14.682 1.00 82.25 104 LEU A N 1
ATOM 758 C CA . LEU A 1 104 ? 1.14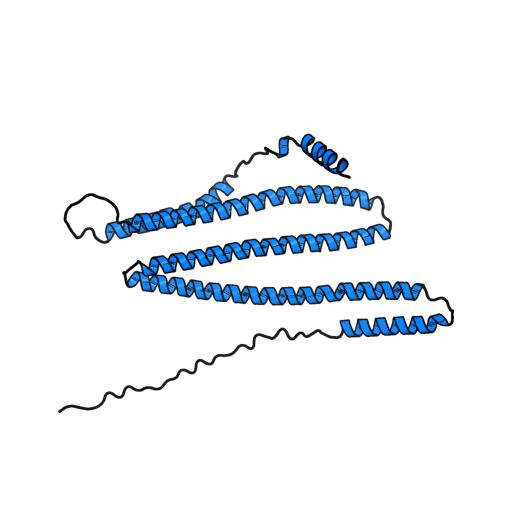7 16.432 15.917 1.00 82.25 104 LEU A CA 1
ATOM 759 C C . LEU A 1 104 ? 0.124 17.426 16.478 1.00 82.25 104 LEU A C 1
ATOM 761 O O . LEU A 1 104 ? -0.047 17.498 17.691 1.00 82.25 104 LEU A O 1
ATOM 765 N N . GLU A 1 105 ? -0.569 18.167 15.616 1.00 81.38 105 GLU A N 1
ATOM 766 C CA . GLU A 1 105 ? -1.632 19.088 16.035 1.00 81.38 105 GLU A CA 1
ATOM 767 C C . GLU A 1 105 ? -2.835 18.343 16.616 1.00 81.38 105 GLU A C 1
ATOM 769 O O . GLU A 1 105 ? -3.304 18.679 17.702 1.00 81.38 105 GLU A O 1
ATOM 774 N N . VAL A 1 106 ? -3.285 17.279 15.944 1.00 80.75 106 VAL A N 1
ATOM 775 C CA . VAL A 1 106 ? -4.397 16.450 16.430 1.00 80.75 106 VAL A CA 1
ATOM 776 C C . VAL A 1 106 ? -4.055 15.789 17.766 1.00 80.75 106 VAL A C 1
ATOM 778 O O . VAL A 1 106 ? -4.908 15.740 18.646 1.00 80.75 106 VAL A O 1
ATOM 781 N N . VAL A 1 107 ? -2.816 15.318 17.951 1.00 83.06 107 VAL A N 1
ATOM 782 C CA . VAL A 1 107 ? -2.372 14.735 19.229 1.00 83.06 107 VAL A CA 1
ATOM 783 C C . VAL A 1 107 ? -2.441 15.766 20.354 1.00 83.06 107 VAL A C 1
ATOM 785 O O . VAL A 1 107 ? -3.014 15.462 21.393 1.00 83.06 107 VAL A O 1
ATOM 788 N N . LYS A 1 108 ? -1.965 16.999 20.136 1.00 86.62 108 LYS A N 1
ATOM 789 C CA . LYS A 1 108 ? -2.026 18.065 21.153 1.00 86.62 108 LYS A CA 1
ATOM 790 C C . LYS A 1 108 ? -3.457 18.434 21.542 1.00 86.62 108 LYS A C 1
ATOM 792 O O . LYS A 1 108 ? -3.746 18.603 22.722 1.00 86.62 108 LYS A O 1
ATOM 797 N N . ILE A 1 109 ? -4.354 18.556 20.560 1.00 85.06 109 ILE A N 1
ATOM 798 C CA . ILE A 1 109 ? -5.775 18.839 20.822 1.00 85.06 109 ILE A CA 1
ATOM 799 C C . ILE A 1 109 ? -6.392 17.692 21.629 1.00 85.06 109 ILE A C 1
ATOM 801 O O . ILE A 1 109 ? -7.098 17.930 22.605 1.00 85.06 109 ILE A O 1
ATOM 805 N N . ARG A 1 110 ? -6.077 16.446 21.262 1.00 80.75 110 ARG A N 1
ATOM 806 C CA . ARG A 1 110 ? -6.592 15.255 21.939 1.00 80.75 110 ARG A CA 1
ATOM 807 C C . ARG A 1 110 ? -6.081 15.128 23.373 1.00 80.75 110 ARG A C 1
ATOM 809 O O . ARG A 1 110 ? -6.864 14.795 24.252 1.00 80.75 110 ARG A O 1
ATOM 816 N N . GLU A 1 111 ? -4.807 15.424 23.619 1.00 85.56 111 GLU A N 1
ATOM 817 C CA . GLU A 1 111 ? -4.229 15.456 24.969 1.00 85.56 111 GLU A CA 1
ATOM 818 C C . GLU A 1 111 ? -4.924 16.510 25.845 1.00 85.56 111 GLU A C 1
ATOM 820 O O . GLU A 1 111 ? -5.314 16.206 26.972 1.00 85.56 111 GLU A O 1
ATOM 825 N N . ALA A 1 112 ? -5.175 17.710 25.310 1.00 86.25 112 ALA A N 1
ATOM 826 C CA . ALA A 1 112 ? -5.900 18.761 26.026 1.00 86.25 112 ALA A CA 1
ATOM 827 C C . ALA A 1 112 ? -7.365 18.375 26.327 1.00 86.25 112 ALA A C 1
ATOM 829 O O . ALA A 1 112 ? -7.860 18.635 27.427 1.00 86.25 112 ALA A O 1
ATOM 830 N N . GLU A 1 113 ? -8.055 17.722 25.384 1.00 82.38 113 GLU A N 1
ATOM 831 C CA . GLU A 1 113 ? -9.402 17.178 25.606 1.00 82.38 113 GLU A CA 1
ATOM 832 C C . GLU A 1 113 ? -9.403 16.065 26.666 1.00 82.38 113 GLU A C 1
ATOM 834 O O . GLU A 1 113 ? -10.259 16.060 27.553 1.00 82.38 113 GLU A O 1
ATOM 839 N N . GLU A 1 114 ? -8.444 15.135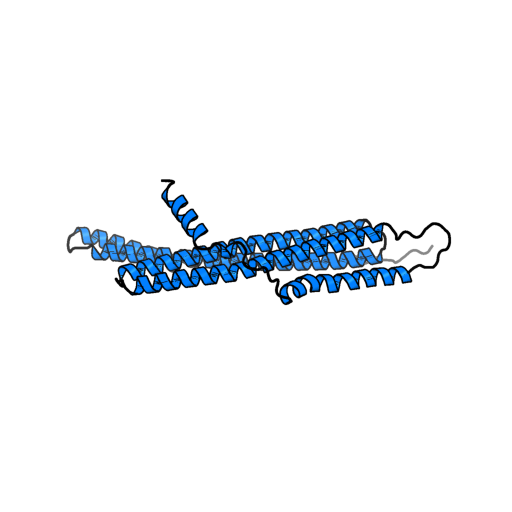 26.618 1.00 80.00 114 GLU A N 1
ATOM 840 C CA . GLU A 1 114 ? -8.328 14.047 27.595 1.00 80.00 114 GLU A CA 1
ATOM 841 C C . GLU A 1 114 ? -8.036 14.562 29.009 1.00 80.00 114 GLU A C 1
ATOM 843 O O . GLU A 1 114 ? -8.602 14.048 29.976 1.00 80.00 114 GLU A O 1
ATOM 848 N N . GLU A 1 115 ? -7.191 15.584 29.158 1.00 82.38 115 GLU A N 1
ATOM 849 C CA . GLU A 1 115 ? -6.940 16.226 30.451 1.00 82.38 115 GLU A CA 1
ATOM 850 C C . GLU A 1 115 ? -8.180 16.940 31.002 1.00 82.38 115 GLU A C 1
ATOM 852 O O . GLU A 1 115 ? -8.431 16.897 32.211 1.00 82.38 115 GLU A O 1
ATOM 857 N N . ALA A 1 116 ? -8.983 17.563 30.134 1.00 80.75 116 ALA A N 1
ATOM 858 C CA . ALA A 1 116 ? -10.251 18.171 30.524 1.00 80.75 116 ALA A CA 1
ATOM 859 C C . ALA A 1 116 ? -11.283 17.109 30.951 1.00 80.75 116 ALA A C 1
ATOM 861 O O . ALA A 1 116 ? -11.955 17.278 31.968 1.00 80.75 116 ALA A O 1
ATOM 862 N N . LEU A 1 117 ? -11.364 15.982 30.236 1.00 72.19 117 LEU A N 1
ATOM 863 C CA . LEU A 1 117 ? -12.288 14.876 30.521 1.00 72.19 117 LEU A CA 1
ATOM 864 C C . LEU A 1 117 ? -11.913 14.085 31.783 1.00 72.19 117 LEU A C 1
ATOM 866 O O . LEU A 1 117 ? -12.794 13.737 32.570 1.00 72.19 117 LEU A O 1
ATOM 870 N N . LYS A 1 118 ? -10.617 13.848 32.036 1.00 70.56 118 LYS A N 1
ATOM 871 C CA . LYS A 1 118 ? -10.134 13.192 33.268 1.00 70.56 118 LYS A CA 1
ATOM 872 C C . LYS A 1 118 ? -10.479 13.978 34.535 1.00 70.56 118 LYS A C 1
ATOM 874 O O . LYS A 1 118 ? -10.564 13.388 35.605 1.00 70.56 118 LYS A O 1
ATOM 879 N N . LYS A 1 119 ? -10.713 15.289 34.442 1.00 73.88 119 LYS A N 1
ATOM 880 C CA . LYS A 1 119 ? -11.132 16.111 35.589 1.00 73.88 119 LYS A CA 1
ATOM 881 C C . LYS A 1 119 ? -12.621 15.966 35.940 1.00 73.88 119 LYS A C 1
ATOM 883 O O . LYS A 1 119 ? -13.006 16.365 37.032 1.00 73.88 119 LYS A O 1
ATOM 888 N N . VAL A 1 120 ? -13.445 15.371 35.069 1.00 69.25 120 VAL A N 1
ATOM 889 C CA . VAL A 1 120 ? -14.918 15.285 35.217 1.00 69.25 120 VAL A CA 1
ATOM 890 C C . VAL A 1 120 ? -15.393 13.820 35.313 1.00 69.25 120 VAL A C 1
ATOM 892 O O . VAL A 1 120 ? -16.434 13.437 34.782 1.00 69.25 120 VAL A O 1
ATOM 895 N N . LEU A 1 121 ? -14.602 12.954 35.955 1.00 56.72 121 LEU A N 1
ATOM 896 C CA . LEU A 1 121 ? -14.796 11.496 35.982 1.00 56.72 121 LEU A CA 1
ATOM 897 C C . LEU A 1 121 ? -16.109 11.054 36.664 1.00 56.72 121 LEU A C 1
ATOM 899 O O . LEU A 1 121 ? -16.153 10.820 37.869 1.00 56.72 121 LEU A O 1
ATOM 903 N N . SER A 1 122 ? -17.152 10.841 35.858 1.00 70.75 122 SER A N 1
ATOM 904 C CA . SER A 1 122 ? -18.226 9.884 36.143 1.00 70.75 122 SER A CA 1
ATOM 905 C C . SER A 1 122 ? -17.965 8.594 35.352 1.00 70.75 122 SER A C 1
ATOM 907 O O . SER A 1 122 ? -17.377 8.625 34.267 1.00 70.75 122 SER A O 1
ATOM 909 N N . LEU A 1 123 ? -18.396 7.445 35.880 1.00 72.06 123 LEU A N 1
ATOM 910 C CA . LEU A 1 123 ? -18.273 6.140 35.212 1.00 72.06 123 LEU A CA 1
ATOM 911 C C . LEU A 1 123 ? -18.923 6.142 33.810 1.00 72.06 123 LEU A C 1
ATOM 913 O O . LEU A 1 123 ? -18.462 5.463 32.895 1.00 72.06 123 LEU A O 1
ATOM 917 N N . GLU A 1 124 ? -19.960 6.959 33.634 1.00 75.75 124 GLU A N 1
ATOM 918 C CA . GLU A 1 124 ? -20.685 7.152 32.377 1.00 75.75 124 GLU A CA 1
ATOM 919 C C . GLU A 1 124 ? -19.811 7.835 31.308 1.00 75.75 124 GLU A C 1
ATOM 921 O O . GLU A 1 124 ? -19.789 7.412 30.149 1.00 75.75 124 GLU A O 1
ATOM 926 N N . ASN A 1 125 ? -18.989 8.811 31.715 1.00 72.75 125 ASN A N 1
ATOM 927 C CA . ASN A 1 125 ? -18.052 9.504 30.825 1.00 72.75 125 ASN A CA 1
ATOM 928 C C . ASN A 1 125 ? -16.918 8.587 30.335 1.00 72.75 125 ASN A C 1
ATOM 930 O O . ASN A 1 125 ? -16.455 8.737 29.205 1.00 72.75 125 ASN A O 1
ATOM 934 N N . LEU A 1 126 ? -16.495 7.603 31.138 1.00 75.69 126 LEU A N 1
ATOM 935 C CA . LEU A 1 126 ? -15.490 6.614 30.723 1.00 75.69 126 LEU A CA 1
ATOM 936 C C . LEU A 1 126 ? -16.015 5.678 29.628 1.00 75.69 126 LEU A C 1
ATOM 938 O O . LEU A 1 126 ? -15.280 5.349 28.695 1.00 75.69 126 LEU A O 1
ATOM 942 N N . PHE A 1 127 ? -17.285 5.276 29.710 1.00 80.25 127 PHE A N 1
ATOM 943 C CA . PHE A 1 127 ? -17.907 4.442 28.682 1.00 80.25 127 PHE A CA 1
ATOM 944 C C . PHE A 1 127 ? -18.092 5.216 27.369 1.00 80.25 127 PHE A C 1
ATOM 946 O O . PHE A 1 127 ? -17.715 4.723 26.304 1.00 80.25 127 PHE A O 1
ATOM 953 N N . ALA A 1 128 ? -18.579 6.461 27.446 1.00 76.12 128 ALA A N 1
ATOM 954 C CA . ALA A 1 128 ? -18.706 7.340 26.284 1.00 76.12 128 ALA A CA 1
ATOM 955 C C . ALA A 1 128 ? -17.349 7.601 25.603 1.00 76.12 128 ALA A C 1
ATOM 957 O O . ALA A 1 128 ? -17.254 7.581 24.373 1.00 76.12 128 ALA A O 1
ATOM 958 N N . LEU A 1 129 ? -16.280 7.777 26.390 1.00 78.00 129 LEU A N 1
ATOM 959 C CA . LEU A 1 129 ? -14.925 7.956 25.870 1.00 78.00 129 LEU A CA 1
ATOM 960 C C . LEU A 1 129 ? -14.403 6.696 25.171 1.00 78.00 129 LEU A C 1
ATOM 962 O O . LEU A 1 129 ? -13.848 6.796 24.079 1.00 78.00 129 LEU A O 1
ATOM 966 N N . ASN A 1 130 ? -14.613 5.512 25.754 1.00 79.56 130 ASN A N 1
ATOM 967 C CA . ASN A 1 130 ? -14.213 4.248 25.135 1.00 79.56 130 ASN A CA 1
ATOM 968 C C . ASN A 1 130 ? -14.923 4.039 23.786 1.00 79.56 130 ASN A C 1
ATOM 970 O O . ASN A 1 130 ? -14.289 3.707 22.783 1.00 79.56 130 ASN A O 1
ATOM 974 N N . GLN A 1 131 ? -16.224 4.326 23.733 1.00 82.88 131 GLN A N 1
ATOM 975 C CA . GLN A 1 131 ? -17.011 4.173 22.515 1.00 82.88 131 GLN A CA 1
ATOM 976 C C . GLN A 1 131 ? -16.609 5.188 21.433 1.00 82.88 131 GLN A C 1
ATOM 978 O O . GLN A 1 131 ? -16.481 4.813 20.264 1.00 82.88 131 GLN A O 1
ATOM 983 N N . LYS A 1 132 ? -16.312 6.441 21.817 1.00 80.69 132 LYS A N 1
ATOM 984 C CA . LYS A 1 132 ? -15.719 7.449 20.919 1.00 80.69 132 LYS A CA 1
ATOM 985 C C . LYS A 1 132 ? -14.360 6.986 20.392 1.00 80.69 132 LYS A C 1
ATOM 987 O O . LYS A 1 132 ? -14.111 7.059 19.194 1.00 80.69 132 LYS A O 1
ATOM 992 N N . GLN A 1 133 ? -13.507 6.441 21.257 1.00 80.06 133 GLN A N 1
ATOM 993 C CA . GLN A 1 133 ? -12.184 5.957 20.875 1.00 80.06 133 GLN A CA 1
ATOM 994 C C . GLN A 1 133 ? -12.270 4.820 19.844 1.00 80.06 133 GLN A C 1
ATOM 996 O O . GLN A 1 133 ? -11.530 4.841 18.860 1.00 80.06 133 GLN A O 1
ATOM 1001 N N . ILE A 1 134 ? -13.197 3.869 20.012 1.00 79.88 134 ILE A N 1
ATOM 1002 C CA . ILE A 1 134 ? -13.450 2.799 19.032 1.00 79.88 134 ILE A CA 1
ATOM 1003 C C . ILE A 1 134 ? -13.917 3.380 17.686 1.00 79.88 134 ILE A C 1
ATOM 1005 O O . ILE A 1 134 ? -13.417 2.969 16.634 1.00 79.88 134 ILE A O 1
ATOM 1009 N N . ALA A 1 135 ? -14.837 4.351 17.701 1.00 79.44 135 ALA A N 1
ATOM 1010 C CA . ALA A 1 135 ? -15.326 5.004 16.486 1.00 79.44 135 ALA A CA 1
ATOM 1011 C C . ALA A 1 135 ? -14.205 5.749 15.735 1.00 79.44 135 ALA A C 1
ATOM 1013 O O . ALA A 1 135 ? -14.057 5.587 14.520 1.00 79.44 135 ALA A O 1
ATOM 1014 N N . ASP A 1 136 ? -13.362 6.485 16.461 1.00 74.56 136 ASP A N 1
ATOM 1015 C CA . ASP A 1 136 ? -12.214 7.199 15.896 1.00 74.56 136 ASP A CA 1
ATOM 1016 C C . ASP A 1 136 ? -11.199 6.231 15.273 1.00 74.56 136 ASP A C 1
ATOM 1018 O O . ASP A 1 136 ? -10.709 6.464 14.165 1.00 74.56 136 ASP A O 1
ATOM 1022 N N . TYR A 1 137 ? -10.914 5.101 15.931 1.00 75.31 137 TYR A N 1
ATOM 1023 C CA . TYR A 1 137 ? -10.027 4.076 15.374 1.00 75.31 137 TYR A CA 1
ATOM 1024 C C . TYR A 1 137 ? -10.565 3.484 14.067 1.00 75.31 137 TYR A C 1
ATOM 1026 O O . TYR A 1 137 ? -9.793 3.299 13.121 1.00 75.31 137 TYR A O 1
ATOM 1034 N N . HIS A 1 138 ? -11.874 3.234 13.971 1.00 74.69 138 HIS A N 1
ATOM 1035 C CA . HIS A 1 138 ? -12.491 2.779 12.724 1.00 74.69 138 HIS A CA 1
ATOM 1036 C C . HIS A 1 138 ? -12.356 3.812 11.602 1.00 74.69 138 HIS A C 1
ATOM 1038 O O . HIS A 1 138 ? -12.028 3.456 10.464 1.00 74.69 138 HIS A O 1
ATOM 1044 N N . LEU A 1 139 ? -12.566 5.092 11.904 1.00 74.44 139 LEU A N 1
ATOM 1045 C CA . LEU A 1 139 ? -12.438 6.160 10.918 1.00 74.44 139 LEU A CA 1
ATOM 1046 C C . LEU A 1 139 ? -10.992 6.292 10.415 1.00 74.44 139 LEU A C 1
ATOM 1048 O O . LEU A 1 139 ? -10.751 6.336 9.208 1.00 74.44 139 LEU A O 1
ATOM 1052 N N . ILE A 1 140 ? -10.011 6.263 11.318 1.00 72.38 140 ILE A N 1
ATOM 1053 C CA . ILE A 1 140 ? -8.590 6.318 10.950 1.00 72.38 140 ILE A CA 1
ATOM 1054 C C . ILE A 1 140 ? -8.209 5.110 10.084 1.00 72.38 140 ILE A C 1
ATOM 1056 O O . ILE A 1 140 ? -7.598 5.279 9.024 1.00 72.38 140 ILE A O 1
ATOM 1060 N N . ALA A 1 141 ? -8.609 3.900 10.486 1.00 70.94 141 ALA A N 1
ATOM 1061 C CA . ALA A 1 141 ? -8.297 2.678 9.751 1.00 70.94 141 ALA A CA 1
ATOM 1062 C C . ALA A 1 141 ? -8.908 2.678 8.339 1.00 70.94 141 ALA A C 1
ATOM 1064 O O . ALA A 1 141 ? -8.234 2.330 7.365 1.00 70.94 141 ALA A O 1
ATOM 1065 N N . THR A 1 142 ? -10.162 3.116 8.199 1.00 75.00 142 THR A N 1
ATOM 1066 C CA . THR A 1 142 ? -10.856 3.169 6.901 1.00 75.00 142 THR A CA 1
ATOM 1067 C C . THR A 1 142 ? -10.262 4.222 5.971 1.00 75.00 142 THR A C 1
ATOM 1069 O O . THR A 1 142 ? -10.021 3.932 4.795 1.00 75.00 142 THR A O 1
ATOM 1072 N N . VAL A 1 143 ? -9.939 5.414 6.481 1.00 69.38 143 VAL A N 1
ATOM 1073 C CA . VAL A 1 143 ? -9.281 6.473 5.698 1.00 69.38 143 VAL A CA 1
ATOM 1074 C C . VAL A 1 143 ? -7.885 6.034 5.250 1.00 69.38 143 VAL A C 1
ATOM 1076 O O . VAL A 1 143 ? -7.525 6.201 4.078 1.00 69.38 143 VAL A O 1
ATOM 1079 N N . GLN A 1 144 ? -7.105 5.423 6.145 1.00 75.06 144 GLN A N 1
ATOM 1080 C CA . GLN A 1 144 ? -5.774 4.911 5.824 1.00 75.06 144 GLN A CA 1
ATOM 1081 C C . GLN A 1 144 ? -5.837 3.808 4.759 1.00 75.06 144 GLN A C 1
ATOM 1083 O O . GLN A 1 144 ? -5.067 3.839 3.795 1.00 75.06 144 GLN A O 1
ATOM 1088 N N . ALA A 1 145 ? -6.783 2.873 4.876 1.00 71.12 145 ALA A N 1
ATOM 1089 C CA . ALA A 1 145 ? -6.993 1.823 3.884 1.00 71.12 145 ALA A CA 1
ATOM 1090 C C . ALA A 1 145 ? -7.403 2.398 2.518 1.00 71.12 145 ALA A C 1
ATOM 1092 O O . ALA A 1 145 ? -6.794 2.068 1.496 1.00 71.12 145 ALA A O 1
ATOM 1093 N N . ALA A 1 146 ? -8.379 3.314 2.487 1.00 69.94 146 ALA A N 1
ATOM 1094 C CA . ALA A 1 146 ? -8.856 3.951 1.259 1.00 69.94 146 ALA A CA 1
ATOM 1095 C C . ALA A 1 146 ? -7.725 4.655 0.498 1.00 69.94 146 ALA A C 1
ATOM 1097 O O . ALA A 1 146 ? -7.662 4.620 -0.736 1.00 69.94 146 ALA A O 1
ATOM 1098 N N . GLN A 1 147 ? -6.801 5.271 1.228 1.00 68.06 147 GLN A N 1
ATOM 1099 C CA . GLN A 1 147 ? -5.662 5.933 0.627 1.00 68.06 147 GLN A CA 1
ATOM 1100 C C . GLN A 1 147 ? -4.609 4.966 0.094 1.00 68.06 147 GLN A C 1
ATOM 1102 O O . GLN A 1 147 ? -4.143 5.165 -1.030 1.00 68.06 147 GLN A O 1
ATOM 1107 N N . SER A 1 148 ? -4.284 3.912 0.843 1.00 67.06 148 SER A N 1
ATOM 1108 C CA . SER A 1 148 ? -3.392 2.846 0.377 1.00 67.06 148 SER A CA 1
ATOM 1109 C C . SER A 1 148 ? -3.924 2.196 -0.907 1.00 67.06 148 SER A C 1
ATOM 1111 O O . SER A 1 148 ? -3.160 1.953 -1.843 1.00 67.06 148 SER A O 1
ATOM 1113 N N . PHE A 1 149 ? -5.246 2.019 -1.028 1.00 72.12 149 PHE A N 1
ATOM 1114 C CA . PHE A 1 149 ? -5.873 1.540 -2.266 1.00 72.12 149 PHE A CA 1
ATOM 1115 C C . PHE A 1 149 ? -5.737 2.511 -3.441 1.00 72.12 149 PHE A C 1
ATOM 1117 O O . PHE A 1 149 ? -5.643 2.078 -4.590 1.00 72.12 149 PHE A O 1
ATOM 1124 N N . ARG A 1 150 ? -5.765 3.827 -3.202 1.00 66.81 150 ARG A N 1
ATOM 1125 C CA . ARG A 1 150 ? -5.562 4.821 -4.272 1.00 66.81 150 ARG A CA 1
ATOM 1126 C C . ARG A 1 150 ? -4.116 4.813 -4.763 1.00 66.81 150 ARG A C 1
ATOM 1128 O O . ARG A 1 150 ? -3.904 4.808 -5.972 1.00 66.81 150 ARG A O 1
ATOM 1135 N N . SER A 1 151 ? -3.136 4.758 -3.858 1.00 66.62 151 SER A N 1
ATOM 1136 C CA . SER A 1 151 ? -1.723 4.652 -4.251 1.00 66.62 151 SER A CA 1
ATOM 1137 C C . SER A 1 151 ? -1.418 3.333 -4.958 1.00 66.62 151 SER A C 1
ATOM 1139 O O . SER A 1 151 ? -0.717 3.344 -5.964 1.00 66.62 151 SER A O 1
ATOM 1141 N N . ALA A 1 152 ? -1.991 2.216 -4.499 1.00 72.25 152 ALA A N 1
ATOM 1142 C CA . ALA A 1 152 ? -1.828 0.920 -5.154 1.00 72.25 152 ALA A CA 1
ATOM 1143 C C . ALA A 1 152 ? -2.380 0.934 -6.588 1.00 72.25 152 ALA A C 1
ATOM 1145 O O . ALA A 1 152 ? -1.700 0.490 -7.509 1.00 72.25 152 ALA A O 1
ATOM 1146 N N . ARG A 1 153 ? -3.566 1.522 -6.803 1.00 75.31 153 ARG A N 1
ATOM 1147 C CA . ARG A 1 153 ? -4.137 1.693 -8.149 1.00 75.31 153 ARG A CA 1
ATOM 1148 C C . ARG A 1 153 ? -3.241 2.531 -9.056 1.00 75.31 153 ARG A C 1
ATOM 1150 O O . ARG A 1 153 ? -3.013 2.138 -10.193 1.00 75.31 153 ARG A O 1
ATOM 1157 N N . LEU A 1 154 ? -2.710 3.651 -8.564 1.00 68.00 154 LEU A N 1
ATOM 1158 C CA . LEU A 1 154 ? -1.777 4.479 -9.338 1.00 68.00 154 LEU A CA 1
ATOM 1159 C C . LEU A 1 154 ? -0.505 3.710 -9.715 1.00 68.00 154 LEU A C 1
ATOM 1161 O O . LEU A 1 154 ? -0.073 3.784 -10.860 1.00 68.00 154 LEU A O 1
ATOM 1165 N N . ALA A 1 155 ? 0.060 2.936 -8.787 1.00 70.38 155 ALA A N 1
ATOM 1166 C CA . ALA A 1 155 ? 1.227 2.102 -9.062 1.00 70.38 155 ALA A CA 1
ATOM 1167 C C . ALA A 1 155 ? 0.927 1.004 -10.098 1.00 70.38 155 ALA A C 1
ATOM 1169 O O . ALA A 1 155 ? 1.738 0.777 -10.993 1.00 70.38 155 ALA A O 1
ATOM 1170 N N . MET A 1 156 ? -0.248 0.366 -10.025 1.00 74.38 156 MET A N 1
ATOM 1171 C CA . MET A 1 156 ? -0.692 -0.615 -11.023 1.00 74.38 156 MET A CA 1
ATOM 1172 C C . MET A 1 156 ? -0.815 0.011 -12.417 1.00 74.38 156 MET A C 1
ATOM 1174 O O . MET A 1 156 ? -0.297 -0.550 -13.380 1.00 74.38 156 MET A O 1
ATOM 1178 N N . TRP A 1 157 ? -1.436 1.190 -12.527 1.00 74.25 157 TRP A N 1
ATOM 1179 C CA . TRP A 1 157 ? -1.543 1.917 -13.797 1.00 74.25 157 TRP A CA 1
ATOM 1180 C C . TRP A 1 157 ? -0.182 2.353 -14.341 1.00 74.25 157 TRP A C 1
ATOM 1182 O O . TRP A 1 157 ? 0.061 2.226 -15.538 1.00 74.25 157 TRP A O 1
ATOM 1192 N N . ALA A 1 158 ? 0.722 2.813 -13.475 1.00 71.00 158 ALA A N 1
ATOM 1193 C CA . ALA A 1 158 ? 2.083 3.157 -13.870 1.00 71.00 158 ALA A CA 1
ATOM 1194 C C . ALA A 1 158 ? 2.843 1.930 -14.403 1.00 71.00 158 ALA A C 1
ATOM 1196 O O . ALA A 1 158 ? 3.446 1.999 -15.472 1.00 71.00 158 ALA A O 1
ATOM 1197 N N . GLY A 1 159 ? 2.760 0.791 -13.706 1.00 67.75 159 GLY A N 1
ATOM 1198 C CA . GLY A 1 159 ? 3.362 -0.467 -14.152 1.00 67.75 159 GLY A CA 1
ATOM 1199 C C . GLY A 1 159 ? 2.801 -0.949 -15.492 1.00 67.75 159 GLY A C 1
ATOM 1200 O O . GLY A 1 159 ? 3.564 -1.328 -16.377 1.00 67.75 159 GLY A O 1
ATOM 1201 N N . LEU A 1 160 ? 1.480 -0.862 -15.681 1.00 72.69 160 LEU A N 1
ATOM 1202 C CA . LEU A 1 160 ? 0.839 -1.175 -16.960 1.00 72.69 160 LEU A CA 1
ATOM 1203 C C . LEU A 1 160 ? 1.329 -0.249 -18.082 1.00 72.69 160 LEU A C 1
ATOM 1205 O O . LEU A 1 160 ? 1.633 -0.724 -19.173 1.00 72.69 160 LEU A O 1
ATOM 1209 N N . GLY A 1 161 ? 1.456 1.051 -17.807 1.00 70.75 161 GLY A N 1
ATOM 1210 C CA . GLY A 1 161 ? 1.973 2.027 -18.765 1.00 70.75 161 GLY A CA 1
ATOM 1211 C C . GLY A 1 161 ? 3.388 1.694 -19.243 1.00 70.75 161 GLY A C 1
ATOM 1212 O O . GLY A 1 161 ? 3.658 1.765 -20.440 1.00 70.75 161 GLY A O 1
ATOM 1213 N N . VAL A 1 162 ? 4.267 1.252 -18.337 1.00 70.62 162 VAL A N 1
ATOM 1214 C CA . VAL A 1 162 ? 5.623 0.798 -18.693 1.00 70.62 162 VAL A CA 1
ATOM 1215 C C . VAL A 1 162 ? 5.574 -0.424 -19.612 1.00 70.62 162 VAL A C 1
ATOM 1217 O O . VAL A 1 162 ? 6.269 -0.445 -20.624 1.00 70.62 162 VAL A O 1
ATOM 1220 N N . ILE A 1 163 ? 4.726 -1.414 -19.314 1.00 70.31 163 ILE A N 1
ATOM 1221 C CA . ILE A 1 163 ? 4.580 -2.615 -20.155 1.00 70.31 163 ILE A CA 1
ATOM 1222 C C . ILE A 1 163 ? 4.108 -2.237 -21.564 1.00 70.31 163 ILE A C 1
ATOM 1224 O O . ILE A 1 163 ? 4.710 -2.669 -22.546 1.00 70.31 163 ILE A O 1
ATOM 1228 N N . VAL A 1 164 ? 3.075 -1.396 -21.674 1.00 73.31 164 VAL A N 1
ATOM 1229 C CA . VAL A 1 164 ? 2.549 -0.933 -22.969 1.00 73.31 164 VAL A CA 1
ATOM 1230 C C . VAL A 1 164 ? 3.617 -0.164 -23.750 1.00 73.31 164 VAL A C 1
ATOM 1232 O O . VAL A 1 164 ? 3.781 -0.399 -24.945 1.00 73.31 164 VAL A O 1
ATOM 1235 N N . ALA A 1 165 ? 4.385 0.707 -23.090 1.00 68.94 165 ALA A N 1
ATOM 1236 C CA . ALA A 1 165 ? 5.480 1.433 -23.726 1.00 68.94 165 ALA A CA 1
ATOM 1237 C C . ALA A 1 165 ? 6.567 0.484 -24.260 1.00 68.94 165 ALA A C 1
ATOM 1239 O O . ALA A 1 165 ? 6.976 0.612 -25.414 1.00 68.94 165 ALA A O 1
ATOM 1240 N N . CYS A 1 166 ? 6.990 -0.504 -23.465 1.00 67.31 166 CYS A N 1
ATOM 1241 C CA . CYS A 1 166 ? 7.958 -1.512 -23.897 1.00 67.31 166 CYS A CA 1
ATOM 1242 C C . CYS A 1 166 ? 7.444 -2.337 -25.086 1.00 67.31 166 CYS A C 1
ATOM 1244 O O . CYS A 1 166 ? 8.180 -2.521 -26.054 1.00 67.31 166 CYS A O 1
ATOM 1246 N N . CYS A 1 167 ? 6.185 -2.789 -25.056 1.00 68.88 167 CYS A N 1
ATOM 1247 C CA . CYS A 1 167 ? 5.573 -3.502 -26.180 1.00 68.88 167 CYS A CA 1
ATOM 1248 C C . CYS A 1 167 ? 5.561 -2.651 -27.455 1.00 68.88 167 CYS A C 1
ATOM 1250 O O . CYS A 1 167 ? 5.970 -3.135 -28.507 1.00 68.88 167 CYS A O 1
ATOM 1252 N N . SER A 1 168 ? 5.163 -1.381 -27.360 1.00 72.38 168 SER A N 1
ATOM 1253 C CA . SER A 1 168 ? 5.136 -0.459 -28.502 1.00 72.38 168 SER A CA 1
ATOM 1254 C C . SER A 1 168 ? 6.521 -0.247 -29.115 1.00 72.38 168 SER A C 1
ATOM 1256 O O . SER A 1 168 ? 6.664 -0.296 -30.333 1.00 72.38 168 SER A O 1
ATOM 1258 N N . VAL A 1 169 ? 7.561 -0.072 -28.290 1.00 70.50 169 VAL A N 1
ATOM 1259 C CA . VAL A 1 169 ? 8.949 0.045 -28.774 1.00 70.50 169 VAL A CA 1
ATOM 1260 C C . VAL A 1 169 ? 9.398 -1.244 -29.468 1.00 70.50 169 VAL A C 1
ATOM 1262 O O . VAL A 1 169 ? 10.008 -1.189 -30.535 1.00 70.50 169 VAL A O 1
ATOM 1265 N N . GLY A 1 170 ? 9.049 -2.408 -28.913 1.00 70.31 170 GLY A N 1
ATOM 1266 C CA . GLY A 1 170 ? 9.395 -3.707 -29.493 1.00 70.31 170 GLY A CA 1
ATOM 1267 C C . GLY A 1 170 ? 8.821 -3.961 -30.884 1.00 70.31 170 GLY A C 1
ATOM 1268 O O . GLY A 1 170 ? 9.447 -4.667 -31.670 1.00 70.31 170 GLY A O 1
ATOM 1269 N N . LEU A 1 171 ? 7.672 -3.364 -31.213 1.00 75.31 171 LEU A N 1
ATOM 1270 C CA . LEU A 1 171 ? 7.073 -3.467 -32.548 1.00 75.31 171 LEU A CA 1
ATOM 1271 C C . LEU A 1 171 ? 7.840 -2.666 -33.610 1.00 75.31 171 LEU A C 1
ATOM 1273 O O . LEU A 1 171 ? 7.780 -3.003 -34.789 1.00 75.31 171 LEU A O 1
ATOM 1277 N N . ILE A 1 172 ? 8.565 -1.623 -33.203 1.00 77.25 172 ILE A N 1
ATOM 1278 C CA . ILE A 1 172 ? 9.297 -0.732 -34.113 1.00 77.25 172 ILE A CA 1
ATOM 1279 C C . ILE A 1 172 ? 10.728 -1.245 -34.343 1.00 77.25 172 ILE A C 1
ATOM 1281 O O . ILE A 1 172 ? 11.289 -1.085 -35.427 1.00 77.25 172 ILE A O 1
ATOM 1285 N N . VAL A 1 173 ? 11.332 -1.891 -33.341 1.00 79.44 173 VAL A N 1
ATOM 1286 C CA . VAL A 1 173 ? 12.712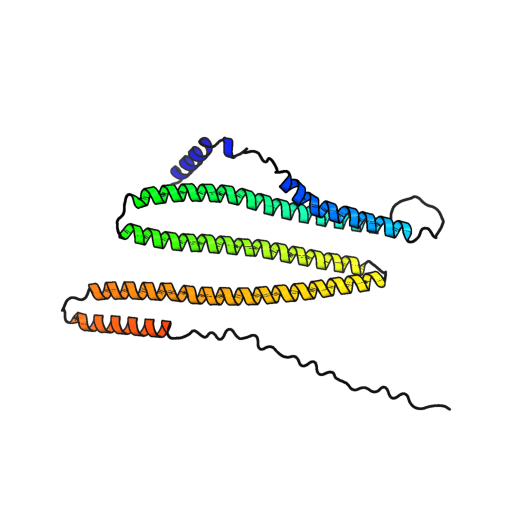 -2.391 -33.416 1.00 79.44 173 VAL A CA 1
ATOM 1287 C C . VAL A 1 173 ? 12.787 -3.676 -34.250 1.00 79.44 173 VAL A C 1
ATOM 1289 O O . VAL A 1 173 ? 12.212 -4.706 -33.902 1.00 79.44 173 VAL A O 1
ATOM 1292 N N . GLN A 1 174 ? 13.549 -3.646 -35.347 1.00 81.62 174 GLN A N 1
ATOM 1293 C CA . GLN A 1 174 ? 13.711 -4.807 -36.233 1.00 81.62 174 GLN A CA 1
ATOM 1294 C C . GLN A 1 174 ? 14.813 -5.788 -35.790 1.00 81.62 174 GLN A C 1
ATOM 1296 O O . GLN A 1 174 ? 14.798 -6.939 -36.225 1.00 81.62 174 GLN A O 1
ATOM 1301 N N . ALA A 1 175 ? 15.717 -5.383 -34.890 1.00 84.00 175 ALA A N 1
ATOM 1302 C CA . ALA A 1 175 ? 16.831 -6.213 -34.427 1.00 84.00 175 ALA A CA 1
ATOM 1303 C C . ALA A 1 175 ? 16.351 -7.467 -33.668 1.00 84.00 175 ALA A C 1
ATOM 1305 O O . ALA A 1 175 ? 15.640 -7.367 -32.665 1.00 84.00 175 ALA A O 1
ATOM 1306 N N . ALA A 1 176 ? 16.764 -8.652 -34.130 1.00 83.56 176 ALA A N 1
ATOM 1307 C CA . ALA A 1 176 ? 16.359 -9.934 -33.549 1.00 83.56 176 ALA A CA 1
ATOM 1308 C C . ALA A 1 176 ? 16.802 -10.082 -32.082 1.00 83.56 176 ALA A C 1
ATOM 1310 O O . ALA A 1 176 ? 16.016 -10.508 -31.238 1.00 83.56 176 ALA A O 1
ATOM 1311 N N . GLU A 1 177 ? 18.021 -9.648 -31.759 1.00 78.69 177 GLU A N 1
ATOM 1312 C CA . GLU A 1 177 ? 18.575 -9.683 -30.398 1.00 78.69 177 GLU A CA 1
ATOM 1313 C C . GLU A 1 177 ? 17.748 -8.834 -29.419 1.00 78.69 177 GLU A C 1
ATOM 1315 O O . GLU A 1 177 ? 17.417 -9.275 -28.315 1.00 78.69 177 GLU A O 1
ATOM 1320 N N . ALA A 1 178 ? 17.323 -7.643 -29.856 1.00 73.94 178 ALA A N 1
ATOM 1321 C CA . ALA A 1 178 ? 16.496 -6.749 -29.052 1.00 73.94 178 ALA A CA 1
ATOM 1322 C C . ALA A 1 178 ? 15.109 -7.345 -28.767 1.00 73.94 178 ALA A C 1
ATOM 1324 O O . ALA A 1 178 ? 14.580 -7.162 -27.671 1.00 73.94 178 ALA A O 1
ATOM 1325 N N . LYS A 1 179 ? 14.537 -8.100 -29.715 1.00 78.19 179 LYS A N 1
ATOM 1326 C CA . LYS A 1 179 ? 13.247 -8.785 -29.534 1.00 78.19 179 LYS A CA 1
ATOM 1327 C C . LYS A 1 179 ? 13.324 -9.880 -28.472 1.00 78.19 179 LYS A C 1
ATOM 1329 O O . LYS A 1 179 ? 12.416 -9.977 -27.649 1.00 78.19 179 LYS A O 1
ATOM 1334 N N . VAL A 1 180 ? 14.406 -10.665 -28.454 1.00 81.88 180 VAL A N 1
ATOM 1335 C CA . VAL A 1 180 ? 14.613 -11.715 -27.439 1.00 81.88 180 VAL A CA 1
ATOM 1336 C C . VAL A 1 180 ? 14.733 -11.098 -26.046 1.00 81.88 180 VAL A C 1
ATOM 1338 O O . VAL A 1 180 ? 14.053 -11.538 -25.117 1.00 81.88 180 VAL A O 1
ATOM 1341 N N . PHE A 1 181 ? 15.529 -10.035 -25.905 1.00 80.25 181 PHE A N 1
ATOM 1342 C CA . PHE A 1 181 ? 15.672 -9.332 -24.630 1.00 80.25 181 PHE A CA 1
ATOM 1343 C C . PHE A 1 181 ? 14.346 -8.719 -24.151 1.00 80.25 181 PHE A C 1
ATOM 1345 O O . PHE A 1 181 ? 13.962 -8.911 -22.996 1.00 80.25 181 PHE A O 1
ATOM 1352 N N . LEU A 1 182 ? 13.599 -8.047 -25.037 1.00 77.50 182 LEU A N 1
ATOM 1353 C CA . LEU A 1 182 ? 12.276 -7.505 -24.702 1.00 77.50 182 LEU A CA 1
ATOM 1354 C C . LEU A 1 182 ? 11.295 -8.599 -24.275 1.00 77.50 182 LEU A C 1
ATOM 1356 O O . LEU A 1 182 ? 10.548 -8.406 -23.317 1.00 77.50 182 LEU A O 1
ATOM 1360 N N . GLY A 1 183 ? 11.313 -9.747 -24.957 1.00 80.88 183 GLY A N 1
ATOM 1361 C CA . GLY A 1 183 ? 10.502 -10.908 -24.601 1.00 80.88 183 GLY A CA 1
ATOM 1362 C C . GLY A 1 183 ? 10.810 -11.418 -23.193 1.00 80.88 183 GLY A C 1
ATOM 1363 O O . GLY A 1 183 ? 9.888 -11.654 -22.413 1.00 80.88 183 GLY A O 1
ATOM 1364 N N . ALA A 1 184 ? 12.093 -11.511 -22.827 1.00 83.44 184 ALA A N 1
ATOM 1365 C CA . ALA A 1 184 ? 12.512 -11.915 -21.486 1.00 83.44 184 ALA A CA 1
ATOM 1366 C C . ALA A 1 184 ? 12.054 -10.915 -20.410 1.00 83.44 184 ALA A C 1
ATOM 1368 O O . ALA A 1 184 ? 11.486 -11.317 -19.393 1.00 83.44 184 ALA A O 1
ATOM 1369 N N . VAL A 1 185 ? 12.228 -9.610 -20.648 1.00 80.06 185 VAL A N 1
ATOM 1370 C CA . VAL A 1 185 ? 11.770 -8.555 -19.725 1.00 80.06 185 VAL A CA 1
ATOM 1371 C C . VAL A 1 185 ? 10.248 -8.586 -19.562 1.00 80.06 185 VAL A C 1
ATOM 1373 O O . VAL A 1 185 ? 9.748 -8.517 -18.438 1.00 80.06 185 VAL A O 1
ATOM 1376 N N . ALA A 1 186 ? 9.501 -8.750 -20.658 1.00 79.25 186 ALA A N 1
ATOM 1377 C CA . ALA A 1 186 ? 8.046 -8.862 -20.625 1.00 79.25 186 ALA A CA 1
ATOM 1378 C C . ALA A 1 186 ? 7.583 -10.109 -19.854 1.00 79.25 186 ALA A C 1
ATOM 1380 O O . ALA A 1 186 ? 6.668 -10.016 -19.035 1.00 79.25 186 ALA A O 1
ATOM 1381 N N . ALA A 1 187 ? 8.243 -11.255 -20.052 1.00 84.31 187 ALA A N 1
ATOM 1382 C CA . ALA A 1 187 ? 7.945 -12.491 -19.333 1.00 84.31 187 ALA A CA 1
ATOM 1383 C C . ALA A 1 187 ? 8.176 -12.347 -17.819 1.00 84.31 187 ALA A C 1
ATOM 1385 O O . ALA A 1 187 ? 7.314 -12.729 -17.025 1.00 84.31 187 ALA A O 1
ATOM 1386 N N . VAL A 1 188 ? 9.294 -11.736 -17.408 1.00 84.50 188 VAL A N 1
ATOM 1387 C CA . VAL A 1 188 ? 9.582 -11.448 -15.991 1.00 84.50 188 VAL A CA 1
ATOM 1388 C C . VAL A 1 188 ? 8.553 -10.477 -15.410 1.00 84.50 188 VAL A C 1
ATOM 1390 O O . VAL A 1 188 ? 8.032 -10.714 -14.319 1.00 84.50 188 VAL A O 1
ATOM 1393 N N . GLY A 1 189 ? 8.203 -9.418 -16.145 1.00 79.38 189 GLY A N 1
ATOM 1394 C CA . GLY A 1 189 ? 7.182 -8.453 -15.733 1.00 79.38 189 GLY A CA 1
ATOM 1395 C C . GLY A 1 189 ? 5.806 -9.096 -15.541 1.00 79.38 189 GLY A C 1
ATOM 1396 O O . GLY A 1 189 ? 5.146 -8.866 -14.525 1.00 79.38 189 GLY A O 1
ATOM 1397 N N . ALA A 1 190 ? 5.394 -9.961 -16.470 1.00 82.31 190 ALA A N 1
ATOM 1398 C CA . ALA A 1 190 ? 4.148 -10.713 -16.376 1.00 82.31 190 ALA A CA 1
ATOM 1399 C C . ALA A 1 190 ? 4.149 -11.680 -15.179 1.00 82.31 190 ALA A C 1
ATOM 1401 O O . ALA A 1 190 ? 3.176 -11.722 -14.421 1.00 82.31 190 ALA A O 1
ATOM 1402 N N . ALA A 1 191 ? 5.249 -12.408 -14.959 1.00 85.38 191 ALA A N 1
ATOM 1403 C CA . ALA A 1 191 ? 5.399 -13.316 -13.823 1.00 85.38 191 ALA A CA 1
ATOM 1404 C C . ALA A 1 191 ? 5.319 -12.574 -12.478 1.00 85.38 191 ALA A C 1
ATOM 1406 O O . ALA A 1 191 ? 4.590 -12.998 -11.576 1.00 85.38 191 ALA A O 1
ATOM 1407 N N . LEU A 1 192 ? 6.006 -11.433 -12.359 1.00 82.56 192 LEU A N 1
ATOM 1408 C CA . LEU A 1 192 ? 5.973 -10.592 -11.163 1.00 82.56 192 LEU A CA 1
ATOM 1409 C C . LEU A 1 192 ? 4.568 -10.028 -10.911 1.00 82.56 192 LEU A C 1
ATOM 1411 O O . LEU A 1 192 ? 4.078 -10.078 -9.783 1.00 82.56 192 LEU A O 1
ATOM 1415 N N . SER A 1 193 ? 3.893 -9.543 -11.956 1.00 80.12 193 SER A N 1
ATOM 1416 C CA . SER A 1 193 ? 2.516 -9.045 -11.865 1.00 80.12 193 SER A CA 1
ATOM 1417 C C . SER A 1 193 ? 1.551 -10.137 -11.387 1.00 80.12 193 SER A C 1
ATOM 1419 O O . SER A 1 193 ? 0.767 -9.924 -10.459 1.00 80.12 193 SER A O 1
ATOM 1421 N N . GLY A 1 194 ? 1.674 -11.352 -11.934 1.00 83.75 194 GLY A N 1
ATOM 1422 C CA . GLY A 1 194 ? 0.903 -12.514 -11.492 1.00 83.75 194 GLY A CA 1
ATOM 1423 C C . GLY A 1 194 ? 1.151 -12.873 -10.023 1.00 83.75 194 GLY A C 1
ATOM 1424 O O . GLY A 1 194 ? 0.200 -13.131 -9.278 1.00 83.75 194 GLY A O 1
ATOM 1425 N N . TYR A 1 195 ? 2.411 -12.839 -9.576 1.00 84.88 195 TYR A N 1
ATOM 1426 C CA . TYR A 1 195 ? 2.780 -13.076 -8.178 1.00 84.88 195 TYR A CA 1
ATOM 1427 C C . TYR A 1 195 ? 2.190 -12.022 -7.227 1.00 84.88 195 TYR A C 1
ATOM 1429 O O . TYR A 1 195 ? 1.609 -12.372 -6.192 1.00 84.88 195 TYR A O 1
ATOM 1437 N N . LEU A 1 196 ? 2.289 -10.739 -7.587 1.00 79.44 196 LEU A N 1
ATOM 1438 C CA . LEU A 1 196 ? 1.746 -9.638 -6.791 1.00 79.44 196 LEU A CA 1
ATOM 1439 C C . LEU A 1 196 ? 0.221 -9.707 -6.702 1.00 79.44 196 LEU A C 1
ATOM 1441 O O . LEU A 1 196 ? -0.325 -9.604 -5.604 1.00 79.44 196 LEU A O 1
ATOM 1445 N N . ASN A 1 197 ? -0.465 -9.959 -7.821 1.00 81.75 197 ASN A N 1
ATOM 1446 C CA . ASN A 1 197 ? -1.919 -10.116 -7.844 1.00 81.75 197 ASN A CA 1
ATOM 1447 C C . ASN A 1 197 ? -2.372 -11.265 -6.932 1.00 81.75 197 ASN A C 1
ATOM 1449 O O . ASN A 1 197 ? -3.269 -11.101 -6.107 1.00 81.75 197 ASN A O 1
ATOM 1453 N N . ARG A 1 198 ? -1.696 -12.417 -7.010 1.00 83.50 198 ARG A N 1
ATOM 1454 C CA . ARG A 1 198 ? -1.982 -13.562 -6.138 1.00 83.50 198 ARG A CA 1
ATOM 1455 C C . ARG A 1 198 ? -1.783 -13.229 -4.659 1.00 83.50 198 ARG A C 1
ATOM 1457 O O . ARG A 1 198 ? -2.622 -13.586 -3.835 1.00 83.50 198 ARG A O 1
ATOM 1464 N N . THR A 1 199 ? -0.687 -12.554 -4.322 1.00 80.31 199 THR A N 1
ATOM 1465 C CA . THR A 1 199 ? -0.383 -12.155 -2.940 1.00 80.31 199 THR A CA 1
ATOM 1466 C C . THR A 1 199 ? -1.429 -11.180 -2.405 1.00 80.31 199 THR A C 1
ATOM 1468 O O . THR A 1 199 ? -1.930 -11.359 -1.296 1.00 80.31 199 THR A O 1
ATOM 1471 N N . TYR A 1 200 ? -1.819 -10.193 -3.212 1.00 79.88 200 TYR A N 1
ATOM 1472 C CA . TYR A 1 200 ? -2.850 -9.226 -2.856 1.00 79.88 200 TYR A CA 1
ATOM 1473 C C . TYR A 1 200 ? -4.207 -9.894 -2.613 1.00 79.88 200 TYR A C 1
ATOM 1475 O O . TYR A 1 200 ? -4.832 -9.631 -1.589 1.00 79.88 200 TYR A O 1
ATOM 1483 N N . LEU A 1 201 ? -4.644 -10.796 -3.499 1.00 81.75 201 LEU A N 1
ATOM 1484 C CA . LEU A 1 201 ? -5.910 -11.517 -3.332 1.00 81.75 201 LEU A CA 1
ATOM 1485 C C . LEU A 1 201 ? -5.915 -12.389 -2.068 1.00 81.75 201 LEU A C 1
ATOM 1487 O O . LEU A 1 201 ? -6.914 -12.420 -1.351 1.00 81.75 201 LEU A O 1
ATOM 1491 N N . ASN A 1 202 ? -4.791 -13.041 -1.754 1.00 79.62 202 ASN A N 1
ATOM 1492 C CA . ASN A 1 202 ? -4.644 -13.811 -0.518 1.00 79.62 202 ASN A CA 1
ATOM 1493 C C . ASN A 1 202 ? -4.747 -12.920 0.729 1.00 79.62 202 ASN A C 1
ATOM 1495 O O . ASN A 1 202 ? -5.502 -13.238 1.646 1.00 79.62 202 ASN A O 1
ATOM 1499 N N . MET A 1 203 ? -4.019 -11.799 0.752 1.00 77.06 203 MET A N 1
ATOM 1500 C CA . MET A 1 203 ? -4.062 -10.840 1.860 1.00 77.06 203 MET A CA 1
ATOM 1501 C C . MET A 1 203 ? -5.457 -10.232 2.021 1.00 77.06 203 MET A C 1
ATOM 1503 O O . MET A 1 203 ? -5.973 -10.160 3.130 1.00 77.06 203 MET A O 1
ATOM 1507 N N . TYR A 1 204 ? -6.101 -9.846 0.918 1.00 78.31 204 TYR A N 1
ATOM 1508 C CA . TYR A 1 204 ? -7.457 -9.304 0.930 1.00 78.31 204 TYR A CA 1
ATOM 1509 C C . TYR A 1 204 ? -8.459 -10.299 1.526 1.00 78.31 204 TYR A C 1
ATOM 1511 O O . TYR A 1 204 ? -9.255 -9.922 2.383 1.00 78.31 204 TYR A O 1
ATOM 1519 N N . GLY A 1 205 ? -8.377 -11.578 1.142 1.00 80.75 205 GLY A N 1
ATOM 1520 C CA . GLY A 1 205 ? -9.218 -12.634 1.710 1.00 80.75 205 GLY A CA 1
ATOM 1521 C C . GLY A 1 205 ? -9.012 -12.829 3.216 1.00 80.75 205 GLY A C 1
ATOM 1522 O O . GLY A 1 205 ? -9.988 -12.976 3.949 1.00 80.75 205 GLY A O 1
ATOM 1523 N N . GLN A 1 206 ? -7.764 -12.776 3.696 1.00 80.19 206 GLN A N 1
ATOM 1524 C CA . GLN A 1 206 ? -7.452 -12.866 5.129 1.00 80.19 206 GLN A CA 1
ATOM 1525 C C . GLN A 1 206 ? -8.002 -11.670 5.912 1.00 80.19 206 GLN A C 1
ATOM 1527 O O . GLN A 1 206 ? -8.653 -11.858 6.939 1.00 80.19 206 GLN A O 1
ATOM 1532 N N . THR A 1 207 ? -7.805 -10.452 5.404 1.00 78.06 207 THR A N 1
ATOM 1533 C CA . THR A 1 207 ? -8.333 -9.232 6.027 1.00 78.06 207 THR A CA 1
ATOM 1534 C C . THR A 1 207 ? -9.857 -9.242 6.057 1.00 78.06 207 THR A C 1
ATOM 1536 O O . THR A 1 207 ? -10.447 -8.872 7.067 1.00 78.06 207 THR A O 1
ATOM 1539 N N . LEU A 1 208 ? -10.510 -9.702 4.986 1.00 79.62 208 LEU A N 1
ATOM 1540 C CA . LEU A 1 208 ? -11.967 -9.802 4.936 1.00 79.62 208 LEU A CA 1
ATOM 1541 C C . LEU A 1 208 ? -12.495 -10.835 5.941 1.00 79.62 208 LEU A C 1
ATOM 1543 O O . LEU A 1 208 ? -13.472 -10.565 6.633 1.00 79.62 208 LEU A O 1
ATOM 1547 N N . ALA A 1 209 ? -11.821 -11.981 6.080 1.00 79.44 209 ALA A N 1
ATOM 1548 C CA . ALA A 1 209 ? -12.164 -12.982 7.089 1.00 79.44 209 ALA A CA 1
ATOM 1549 C C . ALA A 1 209 ? -12.002 -12.437 8.519 1.00 79.44 209 ALA A C 1
ATOM 1551 O O . ALA A 1 209 ? -12.861 -12.663 9.372 1.00 79.44 209 ALA A O 1
ATOM 1552 N N . GLN A 1 210 ? -10.929 -11.683 8.777 1.00 78.44 210 GLN A N 1
ATOM 1553 C CA . GLN A 1 210 ? -10.706 -11.039 10.070 1.00 78.44 210 GLN A CA 1
ATOM 1554 C C . GLN A 1 210 ? -11.752 -9.958 10.357 1.00 78.44 210 GLN A C 1
ATOM 1556 O O . GLN A 1 210 ? -12.255 -9.885 11.475 1.00 78.44 210 GLN A O 1
ATOM 1561 N N . LEU A 1 211 ? -12.110 -9.153 9.355 1.00 76.75 211 LEU A N 1
ATOM 1562 C CA . LEU A 1 211 ? -13.146 -8.133 9.469 1.00 76.75 211 LEU A CA 1
ATOM 1563 C C . LEU A 1 211 ? -14.508 -8.759 9.791 1.00 76.75 211 LEU A C 1
ATOM 1565 O O . LEU A 1 211 ? -15.202 -8.277 10.680 1.00 76.75 211 LEU A O 1
ATOM 1569 N N . ASN A 1 212 ? -14.858 -9.862 9.123 1.00 76.19 212 ASN A N 1
ATOM 1570 C CA . ASN A 1 212 ? -16.110 -10.570 9.379 1.00 76.19 212 ASN A CA 1
ATOM 1571 C C . ASN A 1 212 ? -16.172 -11.082 10.828 1.00 76.19 212 ASN A C 1
ATOM 1573 O O . ASN A 1 212 ? -17.154 -10.849 11.524 1.00 76.19 212 ASN A O 1
ATOM 1577 N N . ARG A 1 213 ? -15.072 -11.666 11.325 1.00 76.19 213 ARG A N 1
ATOM 1578 C CA . ARG A 1 213 ? -14.953 -12.096 12.728 1.00 76.19 213 ARG A CA 1
ATOM 1579 C C . ARG A 1 213 ? -15.013 -10.922 13.713 1.00 76.19 213 ARG A C 1
ATOM 1581 O O . ARG A 1 213 ? -15.558 -11.061 14.803 1.00 76.19 213 ARG A O 1
ATOM 1588 N N . PHE A 1 214 ? -14.458 -9.765 13.352 1.00 76.06 214 PHE A N 1
ATOM 1589 C CA . PHE A 1 214 ? -14.511 -8.573 14.198 1.00 76.06 214 PHE A CA 1
ATOM 1590 C C . PHE A 1 214 ? -15.940 -8.032 14.331 1.00 76.06 214 PHE A C 1
ATOM 1592 O O . PHE A 1 214 ? -16.312 -7.588 15.409 1.00 76.06 214 PHE A O 1
ATOM 1599 N N . PHE A 1 215 ? -16.767 -8.119 13.284 1.00 72.69 215 PHE A N 1
ATOM 1600 C CA . PHE A 1 215 ? -18.172 -7.699 13.350 1.00 72.69 215 PHE A CA 1
ATOM 1601 C C . PHE A 1 215 ? -19.069 -8.634 14.175 1.00 72.69 215 PHE A C 1
ATOM 1603 O O . PHE A 1 215 ? -20.108 -8.194 14.663 1.00 72.69 215 PHE A O 1
ATOM 1610 N N . GLU A 1 216 ? -18.664 -9.884 14.407 1.00 73.75 216 GLU A N 1
ATOM 1611 C CA . GLU A 1 216 ? -19.402 -10.815 15.274 1.00 73.75 216 GLU A CA 1
ATOM 1612 C C . GLU A 1 216 ? -19.299 -10.439 16.771 1.00 73.75 216 GLU A C 1
ATOM 1614 O O . GLU A 1 216 ? -20.232 -10.683 17.536 1.00 73.75 216 GLU A O 1
ATOM 1619 N N . GLN A 1 217 ? -18.208 -9.793 17.209 1.00 73.88 217 GLN A N 1
ATOM 1620 C CA . GLN A 1 217 ? -17.982 -9.455 18.627 1.00 73.88 217 GLN A CA 1
ATOM 1621 C C . GLN A 1 217 ? -18.900 -8.345 19.194 1.00 73.88 217 GLN A C 1
ATOM 1623 O O . GLN A 1 217 ? -19.458 -8.539 20.279 1.00 73.88 217 GLN A O 1
ATOM 1628 N N . PRO A 1 218 ? -19.105 -7.192 18.523 1.00 71.38 218 PRO A N 1
ATOM 1629 C CA . PRO A 1 218 ? -19.973 -6.123 19.019 1.00 71.38 218 PRO A CA 1
ATOM 1630 C C . PRO A 1 218 ? -21.429 -6.553 19.188 1.00 71.38 218 PRO A C 1
ATOM 1632 O O . PRO A 1 218 ? -22.087 -6.123 20.136 1.00 71.38 218 PRO A O 1
ATOM 1635 N N . VAL A 1 219 ? -21.923 -7.423 18.299 1.00 69.62 219 VAL A N 1
ATOM 1636 C CA . VAL A 1 219 ? -23.301 -7.928 18.359 1.00 69.62 219 VAL A CA 1
ATOM 1637 C C . VAL A 1 219 ? -23.515 -8.681 19.667 1.00 69.62 219 VAL A C 1
ATOM 1639 O O . VAL A 1 219 ? -24.450 -8.362 20.399 1.00 69.62 219 VAL A O 1
ATOM 1642 N N . LEU A 1 220 ? -22.589 -9.574 20.030 1.00 73.75 220 LEU A N 1
ATOM 1643 C CA . LEU A 1 220 ? -22.643 -10.308 21.295 1.00 73.75 220 LEU A CA 1
ATOM 1644 C C . LEU A 1 220 ? -22.626 -9.367 22.505 1.00 73.75 220 LEU A C 1
ATOM 1646 O O . LEU A 1 220 ? -23.440 -9.525 23.410 1.00 73.75 220 LEU A O 1
ATOM 1650 N N . SER A 1 221 ? -21.752 -8.356 22.505 1.00 75.88 221 SER A N 1
ATOM 1651 C CA . SER A 1 221 ? -21.680 -7.373 23.597 1.00 75.88 221 SER A CA 1
ATOM 1652 C C . SER A 1 221 ? -22.992 -6.591 23.760 1.00 75.88 221 SER A C 1
ATOM 1654 O O . SER A 1 221 ? -23.494 -6.432 24.874 1.00 75.88 221 SER A O 1
ATOM 1656 N N . SER A 1 222 ? -23.617 -6.182 22.649 1.00 74.81 222 SER A N 1
ATOM 1657 C CA . SER A 1 222 ? -24.923 -5.514 22.682 1.00 74.81 222 SER A CA 1
ATOM 1658 C C . SER A 1 222 ? -26.037 -6.427 23.210 1.00 74.81 222 SER A C 1
ATOM 1660 O O . SER A 1 222 ? -26.878 -5.981 23.990 1.00 74.81 222 SER A O 1
ATOM 1662 N N . SER A 1 223 ? -26.011 -7.720 22.864 1.00 76.38 223 SER A N 1
ATOM 1663 C CA . SER A 1 223 ? -26.960 -8.711 23.377 1.00 76.38 223 SER A CA 1
ATOM 1664 C C . SER A 1 223 ? -26.784 -8.947 24.876 1.00 76.38 223 SER A C 1
ATOM 1666 O O . SER A 1 223 ? -27.784 -9.013 25.587 1.00 76.38 223 SER A O 1
ATOM 1668 N N . TYR A 1 224 ? -25.545 -9.004 25.379 1.00 80.19 224 TYR A N 1
ATOM 1669 C CA . TYR A 1 224 ? -25.276 -9.133 26.815 1.00 80.19 224 TYR A CA 1
ATOM 1670 C C . TYR A 1 224 ? -25.770 -7.921 27.609 1.00 80.19 224 TYR A C 1
ATOM 1672 O O . TYR A 1 224 ? -26.435 -8.100 28.626 1.00 80.19 224 TYR A O 1
ATOM 1680 N N . LEU A 1 225 ? -25.519 -6.698 27.132 1.00 79.56 225 LEU A N 1
ATOM 1681 C CA . LEU A 1 225 ? -25.989 -5.479 27.801 1.00 79.56 225 LEU A CA 1
ATOM 1682 C C . LEU A 1 225 ? -27.520 -5.357 27.780 1.00 79.56 225 LEU A C 1
ATOM 1684 O O . LEU A 1 225 ? -28.124 -4.950 28.773 1.00 79.56 225 LEU A O 1
ATOM 1688 N N . THR A 1 226 ? -28.171 -5.739 26.678 1.00 79.56 226 THR A N 1
ATOM 1689 C CA . THR A 1 226 ? -29.640 -5.796 26.613 1.00 79.56 226 THR A CA 1
ATOM 1690 C C . THR A 1 226 ? -30.196 -6.866 27.554 1.00 79.56 226 THR A C 1
ATOM 1692 O O . THR A 1 226 ? -31.169 -6.600 28.257 1.00 79.56 226 THR A O 1
ATOM 1695 N N . ALA A 1 227 ? -29.562 -8.041 27.631 1.00 76.31 227 ALA A N 1
ATOM 1696 C CA . ALA A 1 227 ? -29.945 -9.096 28.566 1.00 76.31 227 ALA A CA 1
ATOM 1697 C C . ALA A 1 227 ? -29.782 -8.652 30.030 1.00 76.31 227 ALA A C 1
ATOM 1699 O O . ALA A 1 227 ? -30.670 -8.900 30.840 1.00 76.31 227 ALA A O 1
ATOM 1700 N N . GLU A 1 228 ? -28.703 -7.939 30.364 1.00 82.12 228 GLU A N 1
ATOM 1701 C CA . GLU A 1 228 ? -28.475 -7.379 31.701 1.00 82.12 228 GLU A CA 1
ATOM 1702 C C . GLU A 1 228 ? -29.547 -6.342 32.076 1.00 82.12 228 GLU A C 1
ATOM 1704 O O . GLU A 1 228 ? -30.082 -6.367 33.186 1.00 82.12 228 GLU A O 1
ATOM 1709 N N . ARG A 1 229 ? -29.902 -5.442 31.149 1.00 82.88 229 ARG A N 1
ATOM 1710 C CA . ARG A 1 229 ? -30.966 -4.446 31.366 1.00 82.88 229 ARG A CA 1
ATOM 1711 C C . ARG A 1 229 ? -32.335 -5.094 31.526 1.00 82.88 229 ARG A C 1
ATOM 1713 O O . ARG A 1 229 ? -33.080 -4.681 32.409 1.00 82.88 229 ARG A O 1
ATOM 1720 N N . LEU A 1 230 ? -32.648 -6.111 30.716 1.00 76.19 230 LEU A N 1
ATOM 1721 C CA . LEU A 1 230 ? -33.868 -6.895 30.900 1.00 76.19 230 LEU A CA 1
ATOM 1722 C C . LEU A 1 230 ? -33.871 -7.555 32.278 1.00 76.19 230 LEU A C 1
ATOM 1724 O O . LEU A 1 230 ? -34.867 -7.423 32.975 1.00 76.19 230 LEU A O 1
ATOM 1728 N N . ALA A 1 231 ? -32.760 -8.188 32.681 1.00 76.88 231 ALA A N 1
ATOM 1729 C CA . ALA A 1 231 ? -32.614 -8.880 33.962 1.00 76.88 231 ALA A CA 1
ATOM 1730 C C . ALA A 1 231 ? -32.819 -7.956 35.175 1.00 76.88 231 ALA A C 1
ATOM 1732 O O . ALA A 1 231 ? -33.478 -8.337 36.139 1.00 76.88 231 ALA A O 1
ATOM 1733 N N . LYS A 1 232 ? -32.309 -6.720 35.109 1.00 78.88 232 LYS A N 1
ATOM 1734 C CA . LYS A 1 232 ? -32.489 -5.696 36.154 1.00 78.88 232 LYS A CA 1
ATOM 1735 C C . LYS A 1 232 ? -33.935 -5.199 36.291 1.00 78.88 232 LYS A C 1
ATOM 1737 O O . LYS A 1 232 ? -34.268 -4.616 37.316 1.00 78.88 232 LYS A O 1
ATOM 1742 N N . GLY A 1 233 ? -34.779 -5.412 35.279 1.00 75.06 233 GLY A N 1
ATOM 1743 C CA . GLY A 1 233 ? -36.188 -5.008 35.260 1.00 75.06 233 GLY A CA 1
ATOM 1744 C C . GLY A 1 233 ? -37.188 -6.097 35.670 1.00 75.06 233 GLY A C 1
ATOM 1745 O O . GLY A 1 233 ? -38.388 -5.889 35.484 1.00 75.06 233 GLY A O 1
ATOM 1746 N N . LEU A 1 234 ? -36.738 -7.258 36.167 1.00 69.50 234 LEU A N 1
ATOM 1747 C CA . LEU A 1 234 ? -37.632 -8.290 36.704 1.00 69.50 234 LEU A CA 1
ATOM 1748 C C . LEU A 1 234 ? -37.896 -8.042 38.198 1.00 69.50 234 LEU A C 1
ATOM 1750 O O . LEU A 1 234 ? -37.024 -8.268 39.031 1.00 69.50 234 LEU A O 1
ATOM 1754 N N . SER A 1 235 ? -39.107 -7.599 38.533 1.00 66.38 235 SER A N 1
ATOM 1755 C CA . SER A 1 235 ? -39.710 -7.747 39.866 1.00 66.38 235 SER A CA 1
ATOM 1756 C C . SER A 1 235 ? -40.253 -9.176 40.048 1.00 66.38 235 SER A C 1
ATOM 1758 O O . SER A 1 235 ? -40.420 -9.888 39.059 1.00 66.38 235 SER A O 1
ATOM 1760 N N . ASP A 1 236 ? -40.588 -9.596 41.274 1.00 69.94 236 ASP A N 1
ATOM 1761 C CA . ASP A 1 236 ? -41.185 -10.920 41.586 1.00 69.94 236 ASP A CA 1
ATOM 1762 C C . ASP A 1 236 ? -42.631 -11.117 41.060 1.00 69.94 236 ASP A C 1
ATOM 1764 O O . ASP A 1 236 ? -43.386 -11.963 41.536 1.00 69.94 236 ASP A O 1
ATOM 1768 N N . ASP A 1 237 ? -43.033 -10.341 40.057 1.00 72.75 237 ASP A N 1
ATOM 1769 C CA . ASP A 1 237 ? -44.353 -10.387 39.430 1.00 72.75 237 ASP A CA 1
ATOM 1770 C C . ASP A 1 237 ? -44.471 -11.632 38.519 1.00 72.75 237 ASP A C 1
ATOM 1772 O O . ASP A 1 237 ? -43.465 -12.062 37.951 1.00 72.75 237 ASP A O 1
ATOM 1776 N N . PRO A 1 238 ? -45.651 -12.244 38.306 1.00 61.16 238 PRO A N 1
ATOM 1777 C CA . PRO A 1 238 ? -45.780 -13.450 37.480 1.00 61.16 238 PRO A CA 1
ATOM 1778 C C . PRO A 1 238 ? -45.406 -13.240 35.997 1.00 61.16 238 PRO A C 1
ATOM 1780 O O . PRO A 1 238 ? -45.041 -14.202 35.321 1.00 61.16 238 PRO A O 1
ATOM 1783 N N . GLU A 1 239 ? -45.379 -11.998 35.488 1.00 67.81 239 GLU A N 1
ATOM 1784 C CA . GLU A 1 239 ? -44.779 -11.675 34.177 1.00 67.81 239 GLU A CA 1
ATOM 1785 C C . GLU A 1 239 ? -43.258 -11.938 34.110 1.00 67.81 239 GLU A C 1
ATOM 1787 O O . GLU A 1 239 ? -42.681 -12.043 33.021 1.00 67.81 239 GLU A O 1
ATOM 1792 N N . SER A 1 240 ? -42.592 -12.063 35.262 1.00 68.62 240 SER A N 1
ATOM 1793 C CA . SER A 1 240 ? -41.155 -12.324 35.370 1.00 68.62 240 SER A CA 1
ATOM 1794 C C . SER A 1 240 ? -40.751 -13.671 34.765 1.00 68.62 240 SER A C 1
ATOM 1796 O O . SER A 1 240 ? -39.638 -13.800 34.254 1.00 68.62 240 SER A O 1
ATOM 1798 N N . GLU A 1 241 ? -41.647 -14.659 34.735 1.00 78.00 241 GLU A N 1
ATOM 1799 C CA . GLU A 1 241 ? -41.327 -15.989 34.211 1.00 78.00 241 GLU A CA 1
ATOM 1800 C C . GLU A 1 241 ? -41.208 -15.993 32.681 1.00 78.00 241 GLU A C 1
ATOM 1802 O O . GLU A 1 241 ? -40.262 -16.548 32.115 1.00 78.00 241 GLU A O 1
ATOM 1807 N N . VAL A 1 242 ? -42.098 -15.265 31.999 1.00 78.06 242 VAL A N 1
ATOM 1808 C CA . VAL A 1 242 ? -42.030 -15.077 30.540 1.00 78.06 242 VAL A CA 1
ATOM 1809 C C . VAL A 1 242 ? -40.774 -14.287 30.167 1.00 78.06 242 VAL A C 1
ATOM 1811 O O . VAL A 1 242 ? -40.061 -14.647 29.227 1.00 78.06 242 VAL A O 1
ATOM 1814 N N . ARG A 1 243 ? -40.433 -13.247 30.940 1.00 74.06 243 ARG A N 1
ATOM 1815 C CA . ARG A 1 243 ? -39.198 -12.472 30.728 1.00 74.06 243 ARG A CA 1
ATOM 1816 C C . ARG A 1 243 ? -37.944 -13.324 30.956 1.00 74.06 243 ARG A C 1
ATOM 1818 O O . ARG A 1 243 ? -37.011 -13.232 30.158 1.00 74.06 243 ARG A O 1
ATOM 1825 N N . ARG A 1 244 ? -37.932 -14.200 31.970 1.00 77.25 244 ARG A N 1
ATOM 1826 C CA . ARG A 1 244 ? -36.856 -15.182 32.207 1.00 77.25 244 ARG A CA 1
ATOM 1827 C C . ARG A 1 244 ? -36.665 -16.119 31.016 1.00 77.25 244 ARG A C 1
ATOM 1829 O O . ARG A 1 244 ? -35.529 -16.310 30.582 1.00 77.25 244 ARG A O 1
ATOM 1836 N N . GLN A 1 245 ? -37.748 -16.655 30.449 1.00 85.00 245 GLN A N 1
ATOM 1837 C CA . GLN A 1 245 ? -37.670 -17.515 29.262 1.00 85.00 245 GLN A CA 1
ATOM 1838 C C . GLN A 1 245 ? -37.116 -16.786 28.035 1.00 85.00 245 GLN A C 1
ATOM 1840 O O . GLN A 1 245 ? -36.261 -17.337 27.340 1.00 85.00 245 GLN A O 1
ATOM 1845 N N . ILE A 1 246 ? -37.548 -15.545 27.787 1.00 80.50 246 ILE A N 1
ATOM 1846 C CA . ILE A 1 246 ? -37.043 -14.741 26.664 1.00 80.50 246 ILE A CA 1
ATOM 1847 C C . ILE A 1 246 ? -35.541 -14.481 26.830 1.00 80.50 246 ILE A C 1
ATOM 1849 O O . ILE A 1 246 ? -34.772 -14.698 25.893 1.00 80.50 246 ILE A O 1
ATOM 1853 N N . VAL A 1 247 ? -35.094 -14.086 28.027 1.00 79.94 247 VAL A N 1
ATOM 1854 C CA . VAL A 1 247 ? -33.665 -13.870 28.313 1.00 79.94 247 VAL A CA 1
ATOM 1855 C C . VAL A 1 247 ? -32.862 -15.161 28.121 1.00 79.94 247 VAL A C 1
ATOM 1857 O O . VAL A 1 247 ? -31.808 -15.135 27.484 1.00 79.94 247 VAL A O 1
ATOM 1860 N N . ALA A 1 248 ? -33.369 -16.303 28.596 1.00 83.75 248 ALA A N 1
ATOM 1861 C CA . ALA A 1 248 ? -32.717 -17.599 28.420 1.00 83.75 248 ALA A CA 1
ATOM 1862 C C . ALA A 1 248 ? -32.604 -18.007 26.939 1.00 83.75 248 ALA A C 1
ATOM 1864 O O . ALA A 1 248 ? -31.544 -18.468 26.513 1.00 83.75 248 ALA A O 1
ATOM 1865 N N . GLN A 1 249 ? -33.652 -17.793 26.134 1.00 86.38 249 GLN A N 1
ATOM 1866 C CA . GLN A 1 249 ? -33.622 -18.074 24.695 1.00 86.38 249 GLN A CA 1
ATOM 1867 C C . GLN A 1 249 ? -32.657 -17.155 23.940 1.00 86.38 249 GLN A C 1
ATOM 1869 O O . GLN A 1 249 ? -31.896 -17.636 23.101 1.00 86.38 249 GLN A O 1
ATOM 1874 N N . VAL A 1 250 ? -32.629 -15.856 24.259 1.00 79.81 250 VAL A N 1
ATOM 1875 C CA . VAL A 1 250 ? -31.695 -14.899 23.639 1.00 79.81 250 VAL A CA 1
ATOM 1876 C C . VAL A 1 250 ? -30.243 -15.251 23.976 1.00 79.81 250 VAL A C 1
ATOM 1878 O O . VAL A 1 250 ? -29.384 -15.229 23.090 1.00 79.81 250 VAL A O 1
ATOM 1881 N N . LEU A 1 251 ? -29.957 -15.636 25.224 1.00 80.69 251 LEU A N 1
ATOM 1882 C CA . LEU A 1 251 ? -28.627 -16.092 25.638 1.00 80.69 251 LEU A CA 1
ATOM 1883 C C . LEU A 1 251 ? -28.232 -17.406 24.950 1.00 80.69 251 LEU A C 1
ATOM 1885 O O . LEU A 1 251 ? -27.103 -17.530 24.473 1.00 80.69 251 LEU A O 1
ATOM 1889 N N . ALA A 1 252 ? -29.155 -18.365 24.840 1.00 85.06 252 ALA A N 1
ATOM 1890 C CA . ALA A 1 252 ? -28.913 -19.631 24.152 1.00 85.06 252 ALA A CA 1
ATOM 1891 C C . ALA A 1 252 ? -28.646 -19.433 22.649 1.00 85.06 252 ALA A C 1
ATOM 1893 O O . ALA A 1 252 ? -27.689 -20.002 22.118 1.00 85.06 252 ALA A O 1
ATOM 1894 N N . ALA A 1 253 ? -29.430 -18.585 21.976 1.00 81.38 253 ALA A N 1
ATOM 1895 C CA . ALA A 1 253 ? -29.235 -18.240 20.569 1.00 81.38 253 ALA A CA 1
ATOM 1896 C C . ALA A 1 253 ? -27.895 -17.515 20.338 1.00 81.38 253 ALA A C 1
ATOM 1898 O O . ALA A 1 253 ? -27.150 -17.860 19.419 1.00 81.38 253 ALA A O 1
ATOM 1899 N N . SER A 1 254 ? -27.534 -16.580 21.223 1.00 74.50 254 SER A N 1
ATOM 1900 C CA . SER A 1 254 ? -26.250 -15.863 21.166 1.00 74.50 254 SER A CA 1
ATOM 1901 C C . SER A 1 254 ? -25.056 -16.806 21.370 1.00 74.50 254 SER A C 1
ATOM 1903 O O . SER A 1 254 ? -24.064 -16.734 20.643 1.00 74.50 254 SER A O 1
ATOM 1905 N N . ALA A 1 255 ? -25.157 -17.752 22.311 1.00 80.56 255 ALA A N 1
ATOM 1906 C CA . ALA A 1 255 ? -24.129 -18.765 22.541 1.00 80.56 255 ALA A CA 1
ATOM 1907 C C . ALA A 1 255 ? -23.980 -19.734 21.354 1.00 80.56 255 ALA A C 1
ATOM 1909 O O . ALA A 1 255 ? -22.865 -20.155 21.042 1.00 80.56 255 ALA A O 1
ATOM 1910 N N . GLN A 1 256 ? -25.076 -20.072 20.666 1.00 81.06 256 GLN A N 1
ATOM 1911 C CA . GLN A 1 256 ? -25.036 -20.883 19.445 1.00 81.06 256 GLN A CA 1
ATOM 1912 C C . GLN A 1 256 ? -24.400 -20.132 18.270 1.00 81.06 256 GLN A C 1
ATOM 1914 O O . GLN A 1 256 ? -23.585 -20.722 17.566 1.00 81.06 256 GLN A O 1
ATOM 1919 N N . MET A 1 257 ? -24.687 -18.839 18.095 1.00 70.69 257 MET A N 1
ATOM 1920 C CA . MET A 1 257 ? -23.997 -17.998 17.107 1.00 70.69 257 MET A CA 1
ATOM 1921 C C . MET A 1 257 ? -22.493 -17.886 17.387 1.00 70.69 257 MET A C 1
ATOM 1923 O O . MET A 1 257 ? -21.702 -17.960 16.456 1.00 70.69 257 MET A O 1
ATOM 1927 N N . SER A 1 258 ? -22.089 -17.775 18.658 1.00 69.81 258 SER A N 1
ATOM 1928 C CA . SER A 1 258 ? -20.673 -17.758 19.053 1.00 69.81 258 SER A CA 1
ATOM 1929 C C . SER A 1 258 ? -19.974 -19.109 18.857 1.00 69.81 258 SER A C 1
ATOM 1931 O O . SER A 1 258 ? -18.776 -19.137 18.571 1.00 69.81 258 SER A O 1
ATOM 1933 N N . LYS A 1 259 ? -20.688 -20.224 19.059 1.00 71.38 259 LYS A N 1
ATOM 1934 C CA . LYS A 1 259 ? -20.139 -21.579 18.910 1.00 71.38 259 LYS A CA 1
ATOM 1935 C C . LYS A 1 259 ? -20.141 -22.075 17.484 1.00 71.38 259 LYS A C 1
ATOM 1937 O O . LYS A 1 259 ? -19.310 -22.927 17.190 1.00 71.38 259 LYS A O 1
ATOM 1942 N N . SER A 1 260 ? -21.063 -21.605 16.644 1.00 60.16 260 SER A N 1
ATOM 1943 C CA . SER A 1 260 ? -21.062 -21.924 15.227 1.00 60.16 260 SER A CA 1
ATOM 1944 C C . SER A 1 260 ? -19.789 -21.315 14.667 1.00 60.16 260 SER A C 1
ATOM 1946 O O . SER A 1 260 ? -19.711 -20.095 14.506 1.00 60.16 260 SER A O 1
ATOM 1948 N N . PRO A 1 261 ? -18.746 -22.120 14.396 1.00 55.78 261 PRO A N 1
ATOM 1949 C CA . PRO A 1 261 ? -17.678 -21.603 13.592 1.00 55.78 261 PRO A CA 1
ATOM 1950 C C . PRO A 1 261 ? -18.392 -21.389 12.269 1.00 55.78 261 PRO A C 1
ATOM 1952 O O . PRO A 1 261 ? -18.750 -22.358 11.593 1.00 55.78 261 PRO A O 1
ATOM 1955 N N . ALA A 1 262 ? -18.606 -20.138 11.882 1.00 51.12 262 ALA A N 1
ATOM 1956 C CA . ALA A 1 262 ? -18.681 -19.784 10.484 1.00 51.12 262 ALA A CA 1
ATOM 1957 C C . ALA A 1 262 ? -17.318 -20.148 9.869 1.00 51.12 262 ALA A C 1
ATOM 1959 O O . ALA A 1 262 ? -16.514 -19.318 9.459 1.00 51.12 262 ALA A O 1
ATOM 1960 N N . ALA A 1 263 ? -17.066 -21.454 9.792 1.00 49.62 263 ALA A N 1
ATOM 1961 C CA . ALA A 1 263 ? -16.374 -22.156 8.758 1.00 49.62 263 ALA A CA 1
ATOM 1962 C C . ALA A 1 263 ? -17.159 -21.896 7.469 1.00 49.62 263 ALA A C 1
ATOM 1964 O O . ALA A 1 263 ? -17.618 -22.806 6.783 1.00 49.62 263 ALA A O 1
ATOM 1965 N N . ALA A 1 264 ? -17.190 -20.629 7.056 1.00 52.44 264 ALA A N 1
ATOM 1966 C CA . ALA A 1 264 ? -16.698 -20.337 5.738 1.00 52.44 264 ALA A CA 1
ATOM 1967 C C . ALA A 1 264 ? -15.336 -21.034 5.674 1.00 52.44 264 ALA A C 1
ATOM 1969 O O . ALA A 1 264 ? -14.310 -20.499 6.092 1.00 52.44 264 ALA A O 1
ATOM 1970 N N . LYS A 1 265 ? -15.347 -22.301 5.236 1.00 53.53 265 LYS A N 1
ATOM 1971 C CA . LYS A 1 265 ? -14.219 -22.883 4.534 1.00 53.53 265 LYS A CA 1
ATOM 1972 C C . LYS A 1 265 ? -13.866 -21.803 3.532 1.00 53.53 265 LYS A C 1
ATOM 1974 O O . LYS A 1 265 ? -14.548 -21.684 2.519 1.00 53.53 265 LYS A O 1
ATOM 1979 N N . VAL A 1 266 ? -12.875 -20.969 3.853 1.00 53.72 266 VAL A N 1
ATOM 1980 C CA . VAL A 1 266 ? -12.180 -20.173 2.852 1.00 53.72 266 VAL A CA 1
ATOM 1981 C C . VAL A 1 266 ? -11.884 -21.218 1.796 1.00 53.72 266 VAL A C 1
ATOM 1983 O O . VAL A 1 266 ? -11.213 -22.194 2.158 1.00 53.72 266 VAL A O 1
ATOM 1986 N N . PRO A 1 267 ? -12.498 -21.146 0.600 1.00 55.44 267 PRO A N 1
ATOM 1987 C CA . PRO A 1 267 ? -12.331 -22.177 -0.399 1.00 55.44 267 PRO A CA 1
ATOM 1988 C C . PRO A 1 267 ? -10.838 -22.203 -0.637 1.00 55.44 267 PRO A C 1
ATOM 1990 O O . PRO A 1 267 ? -10.273 -21.279 -1.218 1.00 55.44 267 PRO A O 1
ATOM 1993 N N . THR A 1 268 ? -10.175 -23.190 -0.036 1.00 59.69 268 THR A N 1
ATOM 1994 C CA . THR A 1 268 ? -8.736 -23.317 -0.121 1.00 59.69 268 THR A CA 1
ATOM 1995 C C . THR A 1 268 ? -8.547 -23.487 -1.607 1.00 59.69 268 THR A C 1
ATOM 1997 O O . THR A 1 268 ? -9.157 -24.422 -2.135 1.00 59.69 268 THR A O 1
ATOM 2000 N N . PRO A 1 269 ? -7.878 -22.549 -2.304 1.00 59.78 269 PRO A N 1
ATOM 2001 C CA . PRO A 1 269 ? -7.845 -22.560 -3.752 1.00 59.78 269 PRO A CA 1
ATOM 2002 C C . PRO A 1 269 ? -7.336 -23.937 -4.121 1.00 59.78 269 PRO A C 1
ATOM 2004 O O . PRO A 1 269 ? -6.189 -24.275 -3.814 1.00 59.78 269 PRO A O 1
ATOM 2007 N N . ARG A 1 270 ? -8.254 -24.773 -4.625 1.00 59.72 270 ARG A N 1
ATOM 2008 C CA . ARG A 1 270 ? -8.016 -26.181 -4.904 1.00 59.72 270 ARG A CA 1
ATOM 2009 C C . ARG A 1 270 ? -6.898 -26.108 -5.911 1.00 59.72 270 ARG A C 1
ATOM 2011 O O . 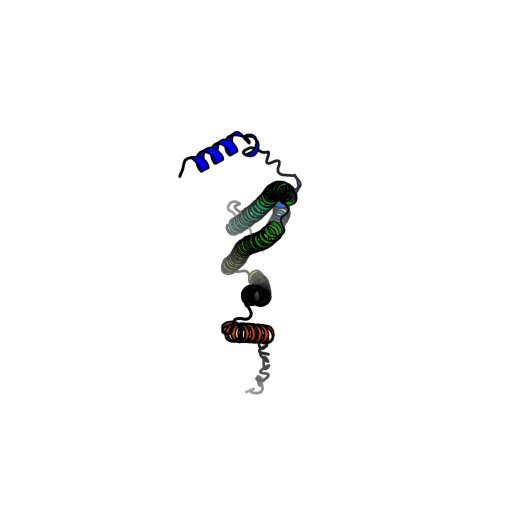ARG A 1 270 ? -7.120 -25.637 -7.023 1.00 59.72 270 ARG A O 1
ATOM 2018 N N . ARG A 1 271 ? -5.674 -26.388 -5.451 1.00 59.56 271 ARG A N 1
ATOM 2019 C CA . ARG A 1 271 ? -4.451 -26.299 -6.237 1.00 59.56 271 ARG A CA 1
ATOM 2020 C C . ARG A 1 271 ? -4.680 -27.306 -7.341 1.00 59.56 271 ARG A C 1
ATOM 2022 O O . ARG A 1 271 ? -4.453 -28.494 -7.142 1.00 59.56 271 ARG A O 1
ATOM 2029 N N . SER A 1 272 ? -5.254 -26.833 -8.445 1.00 57.72 272 SER A N 1
ATOM 2030 C CA . SER A 1 272 ? -5.419 -27.580 -9.671 1.00 57.72 272 SER A CA 1
ATOM 2031 C C . SER A 1 272 ? -3.996 -27.832 -10.104 1.00 57.72 272 SER A C 1
ATOM 2033 O O . SER A 1 272 ? -3.353 -26.995 -10.737 1.00 57.72 272 SER A O 1
ATOM 2035 N N . ARG A 1 273 ? -3.458 -28.943 -9.604 1.00 58.84 273 ARG A N 1
ATOM 2036 C CA . ARG A 1 273 ? -2.250 -29.585 -10.065 1.00 58.84 273 ARG A CA 1
ATOM 2037 C C . ARG A 1 273 ? -2.598 -29.960 -11.492 1.00 58.84 273 ARG A C 1
ATOM 2039 O O . ARG A 1 273 ? -3.102 -31.042 -11.753 1.00 58.84 273 ARG A O 1
ATOM 2046 N N . ARG A 1 274 ? -2.453 -28.985 -12.389 1.00 58.59 274 ARG A N 1
ATOM 2047 C CA . ARG A 1 274 ? -2.418 -29.199 -13.822 1.00 58.59 274 ARG A CA 1
ATOM 2048 C C . ARG A 1 274 ? -1.129 -29.973 -14.014 1.00 58.59 274 ARG A C 1
ATOM 2050 O O . ARG A 1 274 ? -0.055 -29.394 -14.128 1.00 58.59 274 ARG A O 1
ATOM 2057 N N . THR A 1 275 ? -1.242 -31.284 -13.851 1.00 55.59 275 THR A N 1
ATOM 2058 C CA . THR A 1 275 ? -0.289 -32.257 -14.344 1.00 55.59 275 THR A CA 1
ATOM 2059 C C . THR A 1 275 ? -0.210 -31.947 -15.828 1.00 55.59 275 THR A C 1
ATOM 2061 O O . THR A 1 275 ? -1.132 -32.239 -16.584 1.00 55.59 275 THR A O 1
ATOM 2064 N N . VAL A 1 276 ? 0.815 -31.192 -16.212 1.00 57.62 276 VAL A N 1
ATOM 2065 C CA . VAL A 1 276 ? 1.238 -31.111 -17.601 1.00 57.62 276 VAL A CA 1
ATOM 2066 C C . VAL A 1 276 ? 1.748 -32.514 -17.874 1.00 57.62 276 VAL A C 1
ATOM 2068 O O . VAL A 1 276 ? 2.855 -32.863 -17.474 1.00 57.62 276 VAL A O 1
ATOM 2071 N N . ALA A 1 277 ? 0.855 -33.358 -18.387 1.00 51.19 277 ALA A N 1
ATOM 2072 C CA . ALA A 1 277 ? 1.247 -34.586 -19.036 1.00 51.19 277 ALA A CA 1
ATOM 2073 C C . ALA A 1 277 ? 2.201 -34.156 -20.149 1.00 51.19 277 ALA A C 1
ATOM 2075 O O . ALA A 1 277 ? 1.810 -33.427 -21.062 1.00 51.19 277 ALA A O 1
ATOM 2076 N N . ALA A 1 278 ? 3.472 -34.501 -19.971 1.00 55.25 278 ALA A N 1
ATOM 2077 C CA . ALA A 1 278 ? 4.412 -34.574 -21.061 1.00 55.25 278 ALA A CA 1
ATOM 2078 C C . ALA A 1 278 ? 3.830 -35.609 -22.024 1.00 55.25 278 ALA A C 1
ATOM 2080 O O . ALA A 1 278 ? 3.825 -36.802 -21.731 1.00 55.25 278 ALA A O 1
ATOM 2081 N N . ASP A 1 279 ? 3.235 -35.114 -23.104 1.00 52.72 279 ASP A N 1
ATOM 2082 C CA . ASP A 1 279 ? 2.914 -35.918 -24.270 1.00 52.72 279 ASP A CA 1
ATOM 2083 C C . ASP A 1 279 ? 4.233 -36.165 -25.002 1.00 52.72 279 ASP A C 1
ATOM 2085 O O . ASP A 1 279 ? 4.696 -35.409 -25.855 1.00 52.72 279 ASP A O 1
ATOM 2089 N N . GLU A 1 280 ? 4.919 -37.172 -24.487 1.00 57.66 280 GLU A N 1
ATOM 2090 C CA . GLU A 1 280 ? 6.068 -37.833 -25.059 1.00 57.66 280 GLU A CA 1
ATOM 2091 C C . GLU A 1 280 ? 5.508 -38.855 -26.053 1.00 57.66 280 GLU A C 1
ATOM 2093 O O . GLU A 1 280 ? 5.216 -39.978 -25.668 1.00 57.66 280 GLU A O 1
ATOM 2098 N N . THR A 1 281 ? 5.240 -38.464 -27.304 1.00 58.81 281 THR A N 1
ATOM 2099 C CA . THR A 1 281 ? 5.166 -39.391 -28.456 1.00 58.81 281 THR A CA 1
ATOM 2100 C C . THR A 1 281 ? 4.962 -38.646 -29.777 1.00 58.81 281 THR A C 1
ATOM 2102 O O . THR A 1 281 ? 3.852 -38.365 -30.214 1.00 58.81 281 THR A O 1
ATOM 2105 N N . SER A 1 282 ? 6.058 -38.400 -30.490 1.00 55.12 282 SER A N 1
ATOM 2106 C CA . SER A 1 282 ? 6.102 -38.656 -31.934 1.00 55.12 282 SER A CA 1
ATOM 2107 C C . SER A 1 282 ? 7.555 -38.765 -32.359 1.00 55.12 282 SER A C 1
ATOM 2109 O O . SER A 1 282 ? 8.238 -37.783 -32.642 1.00 55.12 282 SER A O 1
ATOM 2111 N N . ALA A 1 283 ? 8.008 -40.016 -32.339 1.00 55.12 283 ALA A N 1
ATOM 2112 C CA . ALA A 1 283 ? 9.138 -40.488 -33.103 1.00 55.12 283 ALA A CA 1
ATOM 2113 C C . ALA A 1 283 ? 8.930 -40.095 -34.573 1.00 55.12 283 ALA A C 1
ATOM 2115 O O . ALA A 1 283 ? 7.995 -40.556 -35.225 1.00 55.12 283 ALA A O 1
ATOM 2116 N N . VAL A 1 284 ? 9.793 -39.214 -35.073 1.00 64.50 284 VAL A N 1
ATOM 2117 C CA . VAL A 1 284 ? 9.978 -39.024 -36.507 1.00 64.50 284 VAL A CA 1
ATOM 2118 C C . VAL A 1 284 ? 10.893 -40.152 -36.961 1.00 64.50 284 VAL A C 1
ATOM 2120 O O . VAL A 1 284 ? 12.102 -40.135 -36.744 1.00 64.50 284 VAL A O 1
ATOM 2123 N N . ASP A 1 285 ? 10.247 -41.168 -37.512 1.00 56.91 285 ASP A N 1
ATOM 2124 C CA . ASP A 1 285 ? 10.840 -42.291 -38.216 1.00 56.91 285 ASP A CA 1
ATOM 2125 C C . ASP A 1 285 ? 11.429 -41.775 -39.542 1.00 56.91 285 ASP A C 1
ATOM 2127 O O . ASP A 1 285 ? 10.707 -41.481 -40.495 1.00 56.91 285 ASP A O 1
ATOM 2131 N N . THR A 1 286 ? 12.748 -41.569 -39.587 1.00 59.75 286 THR A N 1
ATOM 2132 C CA . THR A 1 286 ? 13.498 -41.361 -40.836 1.00 59.75 286 THR A CA 1
ATOM 2133 C C . THR A 1 286 ? 14.270 -42.628 -41.158 1.00 59.75 286 THR A C 1
ATOM 2135 O O . THR A 1 286 ? 15.449 -42.755 -40.821 1.00 59.75 286 THR A O 1
ATOM 2138 N N . SER A 1 287 ? 13.609 -43.567 -41.827 1.00 63.91 287 SER A N 1
ATOM 2139 C CA . SER A 1 287 ? 14.265 -44.680 -42.505 1.00 63.91 287 SER A CA 1
ATOM 2140 C C . SER A 1 287 ? 13.585 -44.967 -43.852 1.00 63.91 287 SER A C 1
ATOM 2142 O O . SER A 1 287 ? 12.363 -44.965 -43.951 1.00 63.91 287 SER A O 1
ATOM 2144 N N . SER A 1 288 ? 14.408 -45.212 -44.884 1.00 56.62 288 SER A N 1
ATOM 2145 C CA . SER A 1 288 ? 14.085 -45.489 -46.304 1.00 56.62 288 SER A CA 1
ATOM 2146 C C . SER A 1 288 ? 13.546 -44.284 -47.106 1.00 56.62 288 SER A C 1
ATOM 2148 O O . SER A 1 288 ? 12.618 -43.607 -46.696 1.00 56.62 288 SER A O 1
ATOM 2150 N N . THR A 1 289 ? 14.139 -43.876 -48.231 1.00 61.66 289 THR A N 1
ATOM 2151 C CA . THR A 1 289 ? 14.381 -44.708 -49.416 1.00 61.66 289 THR A CA 1
ATOM 2152 C C . THR A 1 289 ? 15.515 -44.135 -50.273 1.00 61.66 289 THR A C 1
ATOM 2154 O O . THR A 1 289 ? 15.457 -42.992 -50.720 1.00 61.66 289 THR A O 1
ATOM 2157 N N . GLN A 1 290 ? 16.531 -44.969 -50.506 1.00 63.00 290 GLN A N 1
ATOM 2158 C CA . GLN A 1 290 ? 17.385 -44.929 -51.692 1.00 63.00 290 GLN A CA 1
ATOM 2159 C C . GLN A 1 290 ? 16.656 -45.647 -52.835 1.00 63.00 290 GLN A C 1
ATOM 2161 O O . GLN A 1 290 ? 16.240 -46.789 -52.643 1.00 63.00 290 GLN A O 1
ATOM 2166 N N . ALA A 1 291 ? 16.550 -44.994 -53.991 1.00 62.84 291 ALA A N 1
ATOM 2167 C CA . ALA A 1 291 ? 16.664 -45.569 -55.336 1.00 62.84 291 ALA A CA 1
ATOM 2168 C C . ALA A 1 291 ? 16.728 -44.417 -56.347 1.00 62.84 291 ALA A C 1
ATOM 2170 O O . ALA A 1 291 ? 15.813 -43.564 -56.308 1.00 62.84 291 ALA A O 1
#

Radius of gyration: 33.77 Å; chains: 1; bounding box: 78×81×97 Å

pLDDT: mean 70.23, std 10.13, range [42.5, 86.62]